Protein AF-X1B0C9-F1 (afdb_monomer_lite)

Foldseek 3Di:
DVVVVVVVVLVVVLCVVQVVVVVVVVQVVLQQAVLKWKKFWDFDDCDLVCNVGRTYMDIARPLQKFWQPQDQDQASLPTTQKMKGKDWDFLVVVCVVFVVDDSCVQPDDPDDDDDDDDDDPVCVRVVVRVCCNVPPPPPPPPPPPCPVPTDIFMKMKMKGKDKDWWKWKAFPPDPDRVVRTDTLVLLVQQDPVSVVSDPPPDDSVVVSVVSVVCCVVCVVGIHMDIDIAIFIKMWMDTDRDTRDTRPTNPDRGRSMHMDGPDRDSSDRDHNCVVCPVVVVVVVVVVVVVVVVVVVVVVVVPCPPPQDPDPVQVVVCVVPVDHDGDPDDDD

Structure (mmCIF, N/CA/C/O backbone):
data_AF-X1B0C9-F1
#
_entry.id   AF-X1B0C9-F1
#
loop_
_atom_site.group_PDB
_atom_site.id
_atom_site.type_symbol
_atom_site.label_atom_id
_atom_site.label_alt_id
_atom_site.label_comp_id
_atom_site.label_asym_id
_atom_site.label_entity_id
_atom_site.label_seq_id
_atom_site.pdbx_PDB_ins_code
_atom_site.Cartn_x
_atom_site.Cartn_y
_atom_site.Cartn_z
_atom_site.occupancy
_atom_site.B_iso_or_equiv
_atom_site.auth_seq_id
_atom_site.auth_comp_id
_atom_site.auth_asym_id
_atom_site.auth_atom_id
_atom_site.pdbx_PDB_model_num
ATOM 1 N N . GLN A 1 1 ? -17.537 21.594 7.123 1.00 64.75 1 GLN A N 1
ATOM 2 C CA . GLN A 1 1 ? -16.529 22.516 6.541 1.00 64.75 1 GLN A CA 1
ATOM 3 C C . GLN A 1 1 ? -15.218 22.448 7.322 1.00 64.75 1 GLN A C 1
ATOM 5 O O . GLN A 1 1 ? -14.203 22.164 6.703 1.00 64.75 1 GLN A O 1
ATOM 10 N N . LEU A 1 2 ? -15.251 22.590 8.654 1.00 66.69 2 LEU A N 1
ATOM 11 C CA . LEU A 1 2 ? -14.080 22.449 9.534 1.00 66.69 2 LEU A CA 1
ATOM 12 C C . LEU A 1 2 ? -13.337 21.109 9.356 1.00 66.69 2 LEU A C 1
ATOM 14 O O . LEU A 1 2 ? -12.125 21.107 9.188 1.00 66.69 2 LEU A O 1
ATOM 18 N N . GLU A 1 3 ? -14.055 19.982 9.291 1.00 68.06 3 GLU A N 1
ATOM 19 C CA . GLU A 1 3 ? -13.448 18.657 9.059 1.00 68.06 3 GLU A CA 1
ATOM 20 C C . GLU A 1 3 ? -12.642 18.605 7.751 1.00 68.06 3 GLU A C 1
ATOM 22 O O . GLU A 1 3 ? -11.488 18.189 7.737 1.00 68.06 3 GLU A O 1
ATOM 27 N N . SER A 1 4 ? -13.212 19.118 6.654 1.00 72.31 4 SER A N 1
ATOM 28 C CA . SER A 1 4 ? -12.523 19.195 5.361 1.00 72.31 4 SER A CA 1
ATOM 29 C C . SER A 1 4 ? -11.282 20.087 5.423 1.00 72.31 4 SER A C 1
ATOM 31 O O . SER A 1 4 ? -10.296 19.794 4.747 1.00 72.31 4 SER A O 1
ATOM 33 N N . GLU A 1 5 ? -11.316 21.173 6.196 1.00 77.94 5 GLU A N 1
ATOM 34 C CA . GLU A 1 5 ? -10.173 22.071 6.379 1.00 77.94 5 GLU A CA 1
ATOM 35 C C . GLU A 1 5 ? -9.063 21.389 7.185 1.00 77.94 5 GLU A C 1
ATOM 37 O O . GLU A 1 5 ? -7.907 21.426 6.763 1.00 77.94 5 GLU A O 1
ATOM 42 N N . VAL A 1 6 ? -9.406 20.691 8.273 1.00 77.44 6 VAL A N 1
ATOM 43 C CA . VAL A 1 6 ? -8.453 19.925 9.091 1.00 77.44 6 VAL A CA 1
ATOM 44 C C . VAL A 1 6 ? -7.826 18.791 8.284 1.00 77.44 6 VAL A C 1
ATOM 46 O O . VAL A 1 6 ? -6.601 18.703 8.227 1.00 77.44 6 VAL A O 1
ATOM 49 N N . SER A 1 7 ? -8.619 17.973 7.585 1.00 76.75 7 SER A N 1
ATOM 50 C CA . SER A 1 7 ? -8.088 16.904 6.728 1.00 76.75 7 SER A CA 1
ATOM 51 C C . SER A 1 7 ? -7.200 17.456 5.613 1.00 76.75 7 SER A C 1
ATOM 53 O O . SER A 1 7 ? -6.147 16.893 5.328 1.00 76.75 7 SER A O 1
ATOM 55 N N . THR A 1 8 ? -7.571 18.591 5.011 1.00 83.44 8 THR A N 1
ATOM 56 C CA . THR A 1 8 ? -6.741 19.250 3.991 1.00 83.44 8 THR A CA 1
ATOM 57 C C . THR A 1 8 ? -5.434 19.774 4.582 1.00 83.44 8 THR A C 1
ATOM 59 O O . THR A 1 8 ? -4.398 19.705 3.926 1.00 83.44 8 THR A O 1
ATOM 62 N N . LEU A 1 9 ? -5.457 20.313 5.803 1.00 84.44 9 LEU A N 1
ATOM 63 C CA . LEU A 1 9 ? -4.258 20.786 6.494 1.00 84.44 9 LEU A CA 1
ATOM 64 C C . LEU A 1 9 ? -3.325 19.630 6.861 1.00 84.44 9 LEU A C 1
ATOM 66 O O . LEU A 1 9 ? -2.127 19.744 6.613 1.00 84.44 9 LEU A O 1
ATOM 70 N N . LEU A 1 10 ? -3.862 18.522 7.378 1.00 80.12 10 LEU A N 1
ATOM 71 C CA . LEU A 1 10 ? -3.092 17.307 7.657 1.00 80.12 10 LEU A CA 1
ATOM 72 C C . LEU A 1 10 ? -2.493 16.732 6.374 1.00 80.12 10 LEU A C 1
ATOM 74 O O . LEU A 1 10 ? -1.296 16.466 6.323 1.00 80.12 10 LEU A O 1
ATOM 78 N N . LEU A 1 11 ? -3.281 16.642 5.300 1.00 82.44 11 LEU A N 1
ATOM 79 C CA . LEU A 1 11 ? -2.783 16.198 4.001 1.00 82.44 11 LEU A CA 1
ATOM 80 C C . LEU A 1 11 ? -1.669 17.117 3.487 1.00 82.44 11 LEU A C 1
ATOM 82 O O . LEU A 1 11 ? -0.618 16.639 3.089 1.00 82.44 11 LEU A O 1
ATOM 86 N N . LYS A 1 12 ? -1.842 18.443 3.546 1.00 84.56 12 LYS A N 1
ATOM 87 C CA . LYS A 1 12 ? -0.791 19.402 3.157 1.00 84.56 12 LYS A CA 1
ATOM 88 C C . LYS A 1 12 ? 0.467 19.270 4.014 1.00 84.56 12 LYS A C 1
ATOM 90 O O . LYS A 1 12 ? 1.567 19.451 3.495 1.00 84.56 12 LYS A O 1
ATOM 95 N N . TYR A 1 13 ? 0.309 18.994 5.307 1.00 84.19 13 TYR A N 1
ATOM 96 C CA . TYR A 1 13 ? 1.424 18.757 6.215 1.00 84.19 13 TYR A CA 1
ATOM 97 C C . TYR A 1 13 ? 2.210 17.509 5.799 1.00 84.19 13 TYR A C 1
ATOM 99 O O . TYR A 1 13 ? 3.418 17.613 5.594 1.00 84.19 13 TYR A O 1
ATOM 107 N N . HIS A 1 14 ? 1.526 16.385 5.569 1.00 80.38 14 HIS A N 1
ATOM 108 C CA . HIS A 1 14 ? 2.151 15.149 5.090 1.00 80.38 14 HIS A CA 1
ATOM 109 C C . HIS A 1 14 ? 2.786 15.324 3.708 1.00 80.38 14 HIS A C 1
ATOM 111 O O . HIS A 1 14 ? 3.954 14.996 3.530 1.00 80.38 14 HIS A O 1
ATOM 117 N N . ASN A 1 15 ? 2.088 15.966 2.764 1.00 81.56 15 ASN A N 1
ATOM 118 C CA . ASN A 1 15 ? 2.614 16.234 1.423 1.00 81.56 15 ASN A CA 1
ATOM 119 C C . ASN A 1 15 ? 3.939 17.003 1.456 1.00 81.56 15 ASN A C 1
ATOM 121 O O . ASN A 1 15 ? 4.802 16.778 0.612 1.00 81.56 15 ASN A O 1
ATOM 125 N N . LYS A 1 16 ? 4.088 17.921 2.418 1.00 84.12 16 LYS A N 1
ATOM 126 C CA . LYS A 1 16 ? 5.307 18.710 2.594 1.00 84.12 16 LYS A CA 1
ATOM 127 C C . LYS A 1 16 ? 6.441 17.914 3.244 1.00 84.12 16 LYS A C 1
ATOM 129 O O . LYS A 1 16 ? 7.595 18.244 3.010 1.00 84.12 16 LYS A O 1
ATOM 134 N N . GLN A 1 17 ? 6.136 16.936 4.093 1.00 78.19 17 GLN A N 1
ATOM 135 C CA . GLN A 1 17 ? 7.158 16.082 4.705 1.00 78.19 17 GLN A CA 1
ATOM 136 C C . GLN A 1 17 ? 7.680 15.025 3.734 1.00 78.19 17 GLN A C 1
ATOM 138 O O . GLN A 1 17 ? 8.874 14.743 3.742 1.00 78.19 17 GLN A O 1
ATOM 143 N N . ASP A 1 18 ? 6.792 14.490 2.900 1.00 77.50 18 ASP A N 1
ATOM 144 C CA . ASP A 1 18 ? 7.093 13.400 1.970 1.00 77.50 18 ASP A CA 1
ATOM 145 C C . ASP A 1 18 ? 7.585 13.878 0.602 1.00 77.50 18 ASP A C 1
ATOM 147 O O . ASP A 1 18 ? 7.833 13.054 -0.275 1.00 77.50 18 ASP A O 1
ATOM 151 N N . ASP A 1 19 ? 7.686 15.195 0.381 1.00 85.62 19 ASP A N 1
ATOM 152 C CA . ASP A 1 19 ? 7.996 15.760 -0.934 1.00 85.62 19 ASP A CA 1
ATOM 153 C C . ASP A 1 19 ? 7.070 15.175 -2.024 1.00 85.62 19 ASP A C 1
ATOM 155 O O . ASP A 1 19 ? 7.500 14.754 -3.102 1.00 85.62 19 ASP A O 1
ATOM 159 N N . LEU A 1 20 ? 5.760 15.127 -1.737 1.00 86.88 20 LEU A N 1
ATOM 160 C CA . LEU A 1 20 ? 4.794 14.352 -2.528 1.00 86.88 20 LEU A CA 1
ATOM 161 C C . LEU A 1 20 ? 4.737 14.772 -4.004 1.00 86.88 20 LEU A C 1
ATOM 163 O O . LEU A 1 20 ? 4.453 13.938 -4.858 1.00 86.88 20 LEU A O 1
ATOM 167 N N . ASP A 1 21 ? 5.054 16.023 -4.330 1.00 88.00 21 ASP A N 1
ATOM 168 C CA . ASP A 1 21 ? 5.133 16.493 -5.719 1.00 88.00 21 ASP A CA 1
ATOM 169 C C . ASP A 1 21 ? 6.241 15.768 -6.511 1.00 88.00 21 ASP A C 1
ATOM 171 O O . ASP A 1 21 ? 6.057 15.419 -7.684 1.00 88.00 21 ASP A O 1
ATOM 175 N N . PHE A 1 22 ? 7.379 15.482 -5.868 1.00 91.19 22 PHE A N 1
ATOM 176 C CA . PHE A 1 22 ? 8.448 14.672 -6.454 1.00 91.19 22 PHE A CA 1
ATOM 177 C C . PHE A 1 22 ? 8.018 13.212 -6.561 1.00 91.19 22 PHE A C 1
ATOM 179 O O . PHE A 1 22 ? 8.161 12.621 -7.630 1.00 91.19 22 PHE A O 1
ATOM 186 N N . LEU A 1 23 ? 7.392 12.661 -5.513 1.00 90.69 23 LEU A N 1
ATOM 187 C CA . LEU A 1 23 ? 6.852 11.297 -5.552 1.00 90.69 23 LEU A CA 1
ATOM 188 C C . LEU A 1 23 ? 5.829 11.124 -6.687 1.00 90.69 23 LEU A C 1
ATOM 190 O O . LEU A 1 23 ? 5.867 10.138 -7.416 1.00 90.69 23 LEU A O 1
ATOM 194 N N . GLN A 1 24 ? 4.930 12.088 -6.889 1.00 91.88 24 GLN A N 1
ATOM 195 C CA . GLN A 1 24 ? 3.956 12.064 -7.982 1.00 91.88 24 GLN A CA 1
ATOM 196 C C . GLN A 1 24 ? 4.631 12.146 -9.352 1.00 91.88 24 GLN A C 1
ATOM 198 O O . GLN A 1 24 ? 4.237 11.427 -10.273 1.00 91.88 24 GLN A O 1
ATOM 203 N N . SER A 1 25 ? 5.656 12.988 -9.486 1.00 94.38 25 SER A N 1
ATOM 204 C CA . SER A 1 25 ? 6.428 13.124 -10.725 1.00 94.38 25 SER A CA 1
ATOM 205 C C . SER A 1 25 ? 7.160 11.829 -11.077 1.00 94.38 25 SER A C 1
ATOM 207 O O . SER A 1 25 ? 7.092 11.365 -12.217 1.00 94.38 25 SER A O 1
ATOM 209 N N . ASP A 1 26 ? 7.789 11.194 -10.093 1.00 93.94 26 ASP A N 1
ATOM 210 C CA . ASP A 1 26 ? 8.476 9.921 -10.273 1.00 93.94 26 ASP A CA 1
ATOM 211 C C . ASP A 1 26 ? 7.481 8.782 -10.526 1.00 93.94 26 ASP A C 1
ATOM 213 O O . ASP A 1 26 ? 7.712 7.962 -11.414 1.00 93.94 26 ASP A O 1
ATOM 217 N N . MET A 1 27 ? 6.333 8.742 -9.837 1.00 94.56 27 MET A N 1
ATOM 218 C CA . MET A 1 27 ? 5.263 7.789 -10.151 1.00 94.56 27 MET A CA 1
ATOM 219 C C . MET A 1 27 ? 4.783 7.950 -11.593 1.00 94.56 27 MET A C 1
ATOM 221 O O . MET A 1 27 ? 4.640 6.960 -12.309 1.00 94.56 27 MET A O 1
ATOM 225 N N . PHE A 1 28 ? 4.574 9.186 -12.045 1.00 94.56 28 PHE A N 1
ATOM 226 C CA . PHE A 1 28 ? 4.202 9.466 -13.426 1.00 94.56 28 PHE A CA 1
ATOM 227 C C . PHE A 1 28 ? 5.278 8.972 -14.401 1.00 94.56 28 PHE A C 1
ATOM 229 O O . PHE A 1 28 ? 4.966 8.279 -15.373 1.00 94.56 28 PHE A O 1
ATOM 236 N N . PHE A 1 29 ? 6.551 9.270 -14.136 1.00 93.25 29 PHE A N 1
ATOM 237 C CA . PHE A 1 29 ? 7.669 8.834 -14.971 1.00 93.25 29 PHE A CA 1
ATOM 238 C C . PHE A 1 29 ? 7.792 7.304 -15.017 1.00 93.25 29 PHE A C 1
ATOM 240 O O . PHE A 1 29 ? 7.865 6.716 -16.099 1.00 93.25 29 PHE A O 1
ATOM 247 N N . HIS A 1 30 ? 7.753 6.639 -13.862 1.00 91.62 30 HIS A N 1
ATOM 248 C CA . HIS A 1 30 ? 7.791 5.184 -13.762 1.00 91.62 30 HIS A CA 1
ATOM 249 C C . HIS A 1 30 ? 6.594 4.538 -14.455 1.00 91.62 30 HIS A C 1
ATOM 251 O O . HIS A 1 30 ? 6.793 3.617 -15.239 1.00 91.62 30 HIS A O 1
ATOM 257 N N . GLY A 1 31 ? 5.378 5.056 -14.275 1.00 94.00 31 GLY A N 1
ATOM 258 C CA . GLY A 1 31 ? 4.194 4.505 -14.927 1.00 94.00 31 GLY A CA 1
ATOM 259 C C . GLY A 1 31 ? 4.268 4.618 -16.443 1.00 94.00 31 GLY A C 1
ATOM 260 O O . GLY A 1 31 ? 3.988 3.652 -17.147 1.00 94.00 31 GLY A O 1
ATOM 261 N N . ASN A 1 32 ? 4.730 5.754 -16.970 1.00 93.69 32 ASN A N 1
ATOM 262 C CA . ASN A 1 32 ? 4.896 5.920 -18.414 1.00 93.69 32 ASN A CA 1
ATOM 263 C C . ASN A 1 32 ? 5.979 5.000 -18.998 1.00 93.69 32 ASN A C 1
ATOM 265 O O . ASN A 1 32 ? 5.782 4.457 -20.087 1.00 93.69 32 ASN A O 1
ATOM 269 N N . ASN A 1 33 ? 7.084 4.771 -18.283 1.00 91.44 33 ASN A N 1
ATOM 270 C CA . ASN A 1 33 ? 8.224 3.977 -18.763 1.00 91.44 33 ASN A CA 1
ATOM 271 C C . ASN A 1 33 ? 8.109 2.467 -18.508 1.00 91.44 33 ASN A C 1
ATOM 273 O O . ASN A 1 33 ? 8.545 1.670 -19.330 1.00 91.44 33 ASN A O 1
ATOM 277 N N . ALA A 1 34 ? 7.540 2.062 -17.377 1.00 90.19 34 ALA A N 1
ATOM 278 C CA . ALA A 1 34 ? 7.424 0.662 -16.972 1.00 90.19 34 ALA A CA 1
ATOM 279 C C . ALA A 1 34 ? 6.000 0.109 -17.129 1.00 90.19 34 ALA A C 1
ATOM 281 O O . ALA A 1 34 ? 5.814 -1.099 -17.075 1.00 90.19 34 ALA A O 1
ATOM 282 N N . GLY A 1 35 ? 5.001 0.971 -17.355 1.00 93.50 35 GLY A N 1
ATOM 283 C CA . GLY A 1 35 ? 3.585 0.593 -17.464 1.00 93.50 35 GLY A CA 1
ATOM 284 C C . GLY A 1 35 ? 2.862 0.652 -16.126 1.00 93.50 35 GLY A C 1
ATOM 285 O O . GLY A 1 35 ? 1.637 0.696 -16.074 1.00 93.50 35 GLY A O 1
ATOM 286 N N . GLU A 1 36 ? 3.610 0.727 -15.035 1.00 94.44 36 GLU A N 1
ATOM 287 C CA . GLU A 1 36 ? 3.077 0.880 -13.696 1.00 94.44 36 GLU A CA 1
ATOM 288 C C . GLU A 1 36 ? 4.088 1.585 -12.791 1.00 94.44 36 GLU A C 1
ATOM 290 O O . GLU A 1 36 ? 5.300 1.549 -13.014 1.00 94.44 36 GLU A O 1
ATOM 295 N N . ALA A 1 37 ? 3.569 2.233 -11.763 1.00 95.44 37 ALA A N 1
ATOM 296 C CA . ALA A 1 37 ? 4.315 2.772 -10.649 1.00 95.44 37 ALA A CA 1
ATOM 297 C C . ALA A 1 37 ? 3.516 2.566 -9.375 1.00 95.44 37 ALA A C 1
ATOM 299 O O . ALA A 1 37 ? 2.283 2.538 -9.388 1.00 95.44 37 ALA A O 1
ATOM 300 N N . TRP A 1 38 ? 4.237 2.461 -8.271 1.00 95.94 38 TRP A N 1
ATOM 301 C CA . TRP A 1 38 ? 3.656 2.139 -6.986 1.00 95.94 38 TRP A CA 1
ATOM 302 C C . TRP A 1 38 ? 4.137 3.126 -5.938 1.00 95.94 38 TRP A C 1
ATOM 304 O O . TRP A 1 38 ? 5.307 3.504 -5.926 1.00 95.94 38 TRP A O 1
ATOM 314 N N . ALA A 1 39 ? 3.238 3.512 -5.046 1.00 95.12 39 ALA A N 1
ATOM 315 C CA . ALA A 1 39 ? 3.572 4.188 -3.805 1.00 95.12 39 ALA A CA 1
ATOM 316 C C . ALA A 1 39 ? 2.995 3.398 -2.638 1.00 95.12 39 ALA A C 1
ATOM 318 O O . ALA A 1 39 ? 1.923 2.813 -2.749 1.00 95.12 39 ALA A O 1
ATOM 319 N N . GLU A 1 40 ? 3.708 3.374 -1.526 1.00 93.62 40 GLU A N 1
ATOM 320 C CA . GLU A 1 40 ? 3.251 2.790 -0.273 1.00 93.62 40 GLU A CA 1
ATOM 321 C C . GLU A 1 40 ? 3.252 3.890 0.780 1.00 93.62 40 GLU A C 1
ATOM 323 O O . GLU A 1 40 ? 4.278 4.549 0.968 1.00 93.62 40 GLU A O 1
ATOM 328 N N . SER A 1 41 ? 2.124 4.065 1.462 1.00 90.88 41 SER A N 1
ATOM 329 C CA . SER A 1 41 ? 2.052 4.873 2.672 1.00 90.88 41 SER A CA 1
ATOM 330 C C . SER A 1 41 ? 2.222 3.978 3.894 1.00 90.88 41 SER A C 1
ATOM 332 O O . SER A 1 41 ? 1.773 2.838 3.927 1.00 90.88 41 SER A O 1
ATOM 334 N N . TYR A 1 42 ? 2.894 4.463 4.919 1.00 83.25 42 TYR A N 1
ATOM 335 C CA . TYR A 1 42 ? 3.070 3.743 6.171 1.00 83.25 42 TYR A CA 1
ATOM 336 C C . TYR A 1 42 ? 3.245 4.749 7.299 1.00 83.25 42 TYR A C 1
ATOM 338 O O . TYR A 1 42 ? 3.659 5.884 7.078 1.00 83.25 42 TYR A O 1
ATOM 346 N N . PHE A 1 43 ? 2.934 4.339 8.521 1.00 76.00 43 PHE A N 1
ATOM 347 C CA . PHE A 1 43 ? 3.282 5.134 9.688 1.00 76.00 43 PHE A CA 1
ATOM 348 C C . PHE A 1 43 ? 4.772 4.947 9.960 1.00 76.00 43 PHE A C 1
ATOM 350 O O . PHE A 1 43 ? 5.213 3.842 10.276 1.00 76.00 43 PHE A O 1
ATOM 357 N N . SER A 1 44 ? 5.552 6.006 9.775 1.00 65.31 44 SER A N 1
ATOM 358 C CA . SER A 1 44 ? 6.943 6.047 10.213 1.00 65.31 44 SER A CA 1
ATOM 359 C C . SER A 1 44 ? 6.992 6.533 11.647 1.00 65.31 44 SER A C 1
ATOM 361 O O . SER A 1 44 ? 6.318 7.519 11.953 1.00 65.31 44 SER A O 1
ATOM 363 N N . ASP A 1 45 ? 7.810 5.881 12.467 1.00 57.81 45 ASP A N 1
ATOM 364 C CA . ASP A 1 45 ? 8.221 6.316 13.800 1.00 57.81 45 ASP A CA 1
ATOM 365 C C . ASP A 1 45 ? 7.072 6.869 14.649 1.00 57.81 45 ASP A C 1
ATOM 367 O O . ASP A 1 45 ? 6.719 8.052 14.610 1.00 57.81 45 ASP A O 1
ATOM 371 N N . TRP A 1 46 ? 6.490 5.996 15.470 1.00 49.66 46 TRP A N 1
ATOM 372 C CA . TRP A 1 46 ? 5.597 6.452 16.523 1.00 49.66 46 TRP A CA 1
ATOM 373 C C . TRP A 1 46 ? 6.412 7.287 17.520 1.00 49.66 46 TRP A C 1
ATOM 375 O O . TRP A 1 46 ? 7.131 6.765 18.370 1.00 49.66 46 TRP A O 1
ATOM 385 N N . GLU A 1 47 ? 6.369 8.611 17.372 1.00 49.72 47 GLU A N 1
ATOM 386 C CA . GLU A 1 47 ? 6.960 9.534 18.331 1.00 49.72 47 GLU A CA 1
ATOM 387 C C . GLU A 1 47 ? 5.977 9.718 19.499 1.00 49.72 47 GLU A C 1
ATOM 389 O O . GLU A 1 47 ? 4.879 10.231 19.279 1.00 49.72 47 GLU A O 1
ATOM 394 N N . PRO A 1 48 ? 6.373 9.465 20.763 1.00 42.47 48 PRO A N 1
ATOM 395 C CA . PRO A 1 48 ? 5.502 9.670 21.929 1.00 42.47 48 PRO A CA 1
ATOM 396 C C . PRO A 1 48 ? 4.948 11.095 22.079 1.00 42.47 48 PRO A C 1
ATOM 398 O O . PRO A 1 48 ? 3.994 11.334 22.813 1.00 42.47 48 PRO A O 1
ATOM 401 N N . ARG A 1 49 ? 5.557 12.073 21.396 1.00 42.47 49 ARG A N 1
ATOM 402 C CA . ARG A 1 49 ? 5.130 13.481 21.385 1.00 42.47 49 ARG A CA 1
ATOM 403 C C . ARG A 1 49 ? 4.152 13.821 20.254 1.00 42.47 49 ARG A C 1
ATOM 405 O O . ARG A 1 49 ? 3.604 14.921 20.253 1.00 42.47 49 ARG A O 1
ATOM 412 N N . LYS A 1 50 ? 3.944 12.912 19.299 1.00 52.97 50 LYS A N 1
ATOM 413 C CA . LYS A 1 50 ? 3.006 13.036 18.179 1.00 52.97 50 LYS A CA 1
ATOM 414 C C . LYS A 1 50 ? 2.169 11.751 18.125 1.00 52.97 50 LYS A C 1
ATOM 416 O O . LYS A 1 50 ? 2.469 10.875 17.319 1.00 52.97 50 LYS A O 1
ATOM 421 N N . PRO A 1 51 ? 1.117 11.634 18.957 1.00 48.22 51 PRO A N 1
ATOM 422 C CA . PRO A 1 51 ? 0.327 10.401 19.083 1.00 48.22 51 PRO A CA 1
ATOM 423 C C . PRO A 1 51 ? -0.333 9.952 17.767 1.00 48.22 51 PRO A C 1
ATOM 425 O O . PRO A 1 51 ? -0.750 8.807 17.642 1.00 48.22 51 PRO A O 1
ATOM 428 N N . TRP A 1 52 ? -0.396 10.843 16.776 1.00 55.84 52 TRP A N 1
ATOM 429 C CA . TRP A 1 52 ? -0.910 10.601 15.427 1.00 55.84 52 TRP A CA 1
ATOM 430 C C . TRP A 1 52 ? 0.084 9.879 14.496 1.00 55.84 52 TRP A C 1
ATOM 432 O O . TRP A 1 52 ? -0.294 9.511 13.385 1.00 55.84 52 TRP A O 1
ATOM 442 N N . GLY A 1 53 ? 1.346 9.701 14.911 1.00 63.47 53 GLY A N 1
ATOM 443 C CA . GLY A 1 53 ? 2.428 9.258 14.031 1.00 63.47 53 GLY A CA 1
ATOM 444 C C . GLY A 1 53 ? 2.674 10.235 12.874 1.00 63.47 53 GLY A C 1
ATOM 445 O O . GLY A 1 53 ? 2.005 11.262 12.735 1.00 63.47 53 GLY A O 1
ATOM 446 N N . THR A 1 54 ? 3.661 9.937 12.033 1.00 72.00 54 THR A N 1
ATOM 447 C CA . THR A 1 54 ? 3.786 10.601 10.730 1.00 72.00 54 THR A CA 1
ATOM 448 C C . THR A 1 54 ? 3.472 9.577 9.655 1.00 72.00 54 THR A C 1
ATOM 450 O O . THR A 1 54 ? 4.112 8.529 9.595 1.00 72.00 54 THR A O 1
ATOM 453 N N . ILE A 1 55 ? 2.467 9.853 8.823 1.00 81.56 55 ILE A N 1
ATOM 454 C CA . ILE A 1 55 ? 2.276 9.090 7.592 1.00 81.56 55 ILE A CA 1
ATOM 455 C C . ILE A 1 55 ? 3.406 9.506 6.661 1.00 81.56 55 ILE A C 1
ATOM 457 O O . ILE A 1 55 ? 3.521 10.688 6.342 1.00 81.56 55 ILE A O 1
ATOM 461 N N . GLN A 1 56 ? 4.224 8.532 6.284 1.00 84.75 56 GLN A N 1
ATOM 462 C CA . GLN A 1 56 ? 5.223 8.652 5.239 1.00 84.75 56 GLN A CA 1
ATOM 463 C C . GLN A 1 56 ? 4.769 7.900 4.004 1.00 84.75 56 GLN A C 1
ATOM 465 O O . GLN A 1 56 ? 4.136 6.848 4.093 1.00 84.75 56 GLN A O 1
ATOM 470 N N . THR A 1 57 ? 5.150 8.412 2.846 1.00 90.19 57 THR A N 1
ATOM 471 C CA . THR A 1 57 ? 4.874 7.810 1.549 1.00 90.19 57 THR A CA 1
ATOM 472 C C . THR A 1 57 ? 6.179 7.614 0.804 1.00 90.19 57 THR A C 1
ATOM 474 O O . THR A 1 57 ? 7.019 8.506 0.744 1.00 90.19 57 THR A O 1
ATOM 477 N N . ARG A 1 58 ? 6.364 6.437 0.208 1.00 90.94 58 ARG A N 1
ATOM 478 C CA . ARG A 1 58 ? 7.543 6.142 -0.610 1.00 90.94 58 ARG A CA 1
ATOM 479 C C . ARG A 1 58 ? 7.167 5.458 -1.903 1.00 90.94 58 ARG A C 1
ATOM 481 O O . ARG A 1 58 ? 6.232 4.659 -1.945 1.00 90.94 58 ARG A O 1
ATOM 488 N N . ILE A 1 59 ? 7.955 5.701 -2.942 1.00 93.19 59 ILE A N 1
ATOM 489 C CA . ILE A 1 59 ? 7.836 4.955 -4.190 1.00 93.19 59 ILE A CA 1
ATOM 490 C C . ILE A 1 59 ? 8.332 3.532 -3.996 1.00 93.19 59 ILE A C 1
ATOM 492 O O . ILE A 1 59 ? 9.353 3.267 -3.357 1.00 93.19 59 ILE A O 1
ATOM 496 N N . ARG A 1 60 ? 7.602 2.606 -4.605 1.00 92.31 60 ARG A N 1
ATOM 497 C CA . ARG A 1 60 ? 8.005 1.221 -4.764 1.00 92.31 60 ARG A CA 1
ATOM 498 C C . ARG A 1 60 ? 8.315 0.959 -6.224 1.00 92.31 60 ARG A C 1
ATOM 500 O O . ARG A 1 60 ? 7.572 1.336 -7.129 1.00 92.31 60 ARG A O 1
ATOM 507 N N . HIS A 1 61 ? 9.436 0.283 -6.442 1.00 87.12 61 HIS A N 1
ATOM 508 C CA . HIS A 1 61 ? 9.763 -0.221 -7.761 1.00 87.12 61 HIS A CA 1
ATOM 509 C C . HIS A 1 61 ? 8.662 -1.206 -8.207 1.00 87.12 61 HIS A C 1
ATOM 511 O O . HIS A 1 61 ? 8.247 -2.024 -7.391 1.00 87.12 61 HIS A O 1
ATOM 517 N N . PRO A 1 62 ? 8.212 -1.199 -9.473 1.00 86.44 62 PRO A N 1
ATOM 518 C CA . PRO A 1 62 ? 7.187 -2.120 -9.980 1.00 86.44 62 PRO A CA 1
ATOM 519 C C . PRO A 1 62 ? 7.405 -3.590 -9.631 1.00 86.44 62 PRO A C 1
ATOM 521 O O . PRO A 1 62 ? 6.541 -4.246 -9.069 1.00 86.44 62 PRO A O 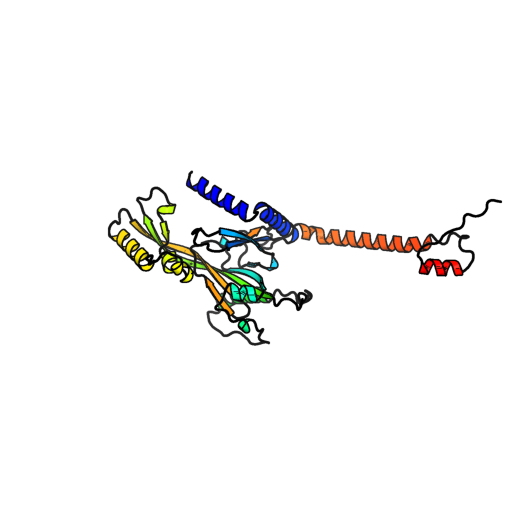1
ATOM 524 N N . ARG A 1 63 ? 8.634 -4.077 -9.829 1.00 85.06 63 ARG A N 1
ATOM 525 C CA . ARG A 1 63 ? 9.029 -5.457 -9.484 1.00 85.06 63 ARG A CA 1
ATOM 526 C C . ARG A 1 63 ? 8.928 -5.785 -7.990 1.00 85.06 63 ARG A C 1
ATOM 528 O O . ARG A 1 63 ? 9.003 -6.956 -7.621 1.00 85.06 63 ARG A O 1
ATOM 535 N N . ASN A 1 64 ? 8.810 -4.764 -7.144 1.00 90.25 64 ASN A N 1
ATOM 536 C CA . ASN A 1 64 ? 8.756 -4.892 -5.697 1.00 90.25 64 ASN A CA 1
ATOM 537 C C . ASN A 1 64 ? 7.336 -5.055 -5.160 1.00 90.25 64 ASN A C 1
ATOM 539 O O . ASN A 1 64 ? 7.185 -5.265 -3.959 1.00 90.25 64 ASN A O 1
ATOM 543 N N . VAL A 1 65 ? 6.320 -4.976 -6.019 1.00 92.69 65 VAL A N 1
ATOM 544 C CA . VAL A 1 65 ? 4.920 -5.146 -5.640 1.00 92.69 65 VAL A CA 1
ATOM 545 C C . VAL A 1 65 ? 4.339 -6.325 -6.412 1.00 92.69 65 VAL A C 1
ATOM 547 O O . VAL A 1 65 ? 4.456 -6.390 -7.630 1.00 92.69 65 VAL A O 1
ATOM 550 N N . TYR A 1 66 ? 3.715 -7.260 -5.702 1.00 92.06 66 TYR A N 1
ATOM 551 C CA . TYR A 1 66 ? 2.913 -8.321 -6.300 1.00 92.06 66 TYR A CA 1
ATOM 552 C C . TYR A 1 66 ? 1.481 -8.195 -5.821 1.00 92.06 66 TYR A C 1
ATOM 554 O O . TYR A 1 66 ? 1.217 -8.070 -4.624 1.00 92.06 66 TYR A O 1
ATOM 562 N N . LEU A 1 67 ? 0.565 -8.234 -6.775 1.00 91.69 67 LEU A N 1
ATOM 563 C CA . LEU A 1 67 ? -0.860 -8.227 -6.511 1.00 91.69 67 LEU A CA 1
ATOM 564 C C . LEU A 1 67 ? -1.404 -9.642 -6.452 1.00 91.69 67 LEU A C 1
ATOM 566 O O . LEU A 1 67 ? -0.792 -10.589 -6.946 1.00 91.69 67 LEU A O 1
ATOM 570 N N . ASP A 1 68 ? -2.602 -9.742 -5.896 1.00 90.38 68 ASP A N 1
ATOM 571 C CA . ASP A 1 68 ? -3.470 -10.882 -6.116 1.00 90.38 68 ASP A CA 1
ATOM 572 C C . ASP A 1 68 ? -3.587 -11.202 -7.616 1.00 90.38 68 ASP A C 1
ATOM 574 O O . ASP A 1 68 ? -4.018 -10.330 -8.374 1.00 90.38 68 ASP A O 1
ATOM 578 N N . PRO A 1 69 ? -3.234 -12.425 -8.066 1.00 87.94 69 PRO A N 1
ATOM 579 C CA . PRO A 1 69 ? -3.412 -12.854 -9.453 1.00 87.94 69 PRO A CA 1
ATOM 580 C C . PRO A 1 69 ? -4.851 -12.707 -9.961 1.00 87.94 69 PRO A C 1
ATOM 582 O O . PRO A 1 69 ? -5.082 -12.635 -11.169 1.00 87.94 69 PRO A O 1
ATOM 585 N N . ASN A 1 70 ? -5.825 -12.668 -9.049 1.00 88.19 70 ASN A N 1
ATOM 586 C CA . ASN A 1 70 ? -7.231 -12.468 -9.376 1.00 88.19 70 ASN A CA 1
ATOM 587 C C . ASN A 1 70 ? -7.627 -10.987 -9.471 1.00 88.19 70 ASN A C 1
ATOM 589 O O . ASN A 1 70 ? -8.715 -10.698 -9.970 1.00 88.19 70 ASN A O 1
ATOM 593 N N . SER A 1 71 ? -6.769 -10.056 -9.039 1.00 90.31 71 SER A N 1
ATOM 594 C CA . SER A 1 71 ? -7.022 -8.620 -9.157 1.00 90.31 71 SER A CA 1
ATOM 595 C C . SER A 1 71 ? -6.822 -8.157 -10.599 1.00 90.31 71 SER A C 1
ATOM 597 O O . SER A 1 71 ? -5.764 -8.331 -11.204 1.00 90.31 71 SER A O 1
ATOM 599 N N . ARG A 1 72 ? -7.871 -7.565 -11.168 1.00 88.06 72 ARG A N 1
ATOM 600 C CA . ARG A 1 72 ? -7.917 -7.038 -12.540 1.00 88.06 72 ARG A CA 1
ATOM 601 C C . ARG A 1 72 ? -8.337 -5.576 -12.588 1.00 88.06 72 ARG A C 1
ATOM 603 O O . ARG A 1 72 ? -8.157 -4.924 -13.616 1.00 88.06 72 ARG A O 1
ATOM 610 N N . GLU A 1 73 ? -8.919 -5.054 -11.514 1.00 91.75 73 GLU A N 1
ATOM 611 C CA . GLU A 1 73 ? -9.346 -3.665 -11.437 1.00 91.75 73 GLU A CA 1
ATOM 612 C C . GLU A 1 73 ? -8.175 -2.716 -11.216 1.00 91.75 73 GLU A C 1
ATOM 614 O O . GLU A 1 73 ? -7.204 -3.051 -10.545 1.00 91.75 73 GLU A O 1
ATOM 619 N N . TYR A 1 74 ? -8.300 -1.483 -11.726 1.00 91.88 74 TYR A N 1
ATOM 620 C CA . TYR A 1 74 ? -7.330 -0.418 -11.465 1.00 91.88 74 TYR A CA 1
ATOM 621 C C . TYR A 1 74 ? -7.185 -0.137 -9.958 1.00 91.88 74 TYR A C 1
ATOM 623 O O . TYR A 1 74 ? -6.072 0.012 -9.448 1.00 91.88 74 TYR A O 1
ATOM 631 N N . ASN A 1 75 ? -8.313 -0.091 -9.245 1.00 93.00 75 ASN A N 1
ATOM 632 C CA . ASN A 1 75 ? -8.337 0.093 -7.801 1.00 93.00 75 ASN A CA 1
ATOM 633 C C . ASN 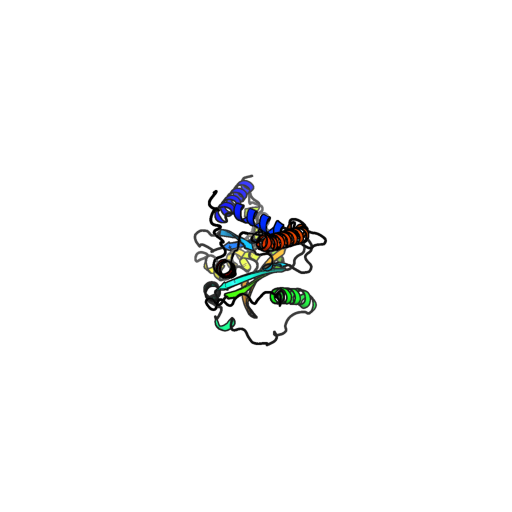A 1 75 ? -8.234 -1.263 -7.094 1.00 93.00 75 ASN A C 1
ATOM 635 O O . ASN A 1 75 ? -9.241 -1.954 -6.942 1.00 93.00 75 ASN A O 1
ATOM 639 N N . ILE A 1 76 ? -7.036 -1.579 -6.601 1.00 93.56 76 ILE A N 1
ATOM 640 C CA . ILE A 1 76 ? -6.728 -2.841 -5.913 1.00 93.56 76 ILE A CA 1
ATOM 641 C C . ILE A 1 76 ? -7.615 -3.094 -4.686 1.00 93.56 76 ILE A C 1
ATOM 643 O O . ILE A 1 76 ? -7.833 -4.234 -4.298 1.00 93.56 76 ILE A O 1
ATOM 647 N N . ASN A 1 77 ? -8.190 -2.047 -4.086 1.00 94.25 77 ASN A N 1
ATOM 648 C CA . ASN A 1 77 ? -9.058 -2.188 -2.917 1.00 94.25 77 ASN A CA 1
ATOM 649 C C . ASN A 1 77 ? -10.411 -2.835 -3.222 1.00 94.25 77 ASN A C 1
ATOM 651 O O . AS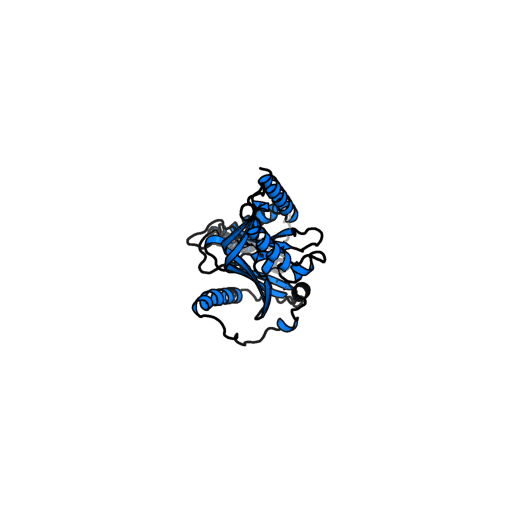N A 1 77 ? -11.143 -3.172 -2.287 1.00 94.25 77 ASN A O 1
ATOM 655 N N . LYS A 1 78 ? -10.778 -2.971 -4.499 1.00 93.31 78 LYS A N 1
ATOM 656 C CA . LYS A 1 78 ? -12.056 -3.560 -4.895 1.00 93.31 78 LYS A CA 1
ATOM 657 C C . LYS A 1 78 ? -12.017 -5.080 -4.970 1.00 93.31 78 LYS A C 1
ATOM 659 O O . LYS A 1 78 ? -13.002 -5.705 -4.591 1.00 93.31 78 LYS A O 1
ATOM 664 N N . ASP A 1 79 ? -10.920 -5.652 -5.456 1.00 93.38 79 ASP A N 1
ATOM 665 C CA . ASP A 1 79 ? -10.855 -7.068 -5.827 1.00 93.38 79 ASP A CA 1
ATOM 666 C C . ASP A 1 79 ? -9.621 -7.818 -5.307 1.00 93.38 79 ASP A C 1
ATOM 668 O O . ASP A 1 79 ? -9.684 -9.041 -5.207 1.00 93.38 79 ASP A O 1
ATOM 672 N N . ALA A 1 80 ? -8.534 -7.138 -4.925 1.00 94.12 80 ALA A N 1
ATOM 673 C CA . ALA A 1 80 ? -7.371 -7.823 -4.370 1.00 94.12 80 ALA A CA 1
ATOM 674 C C . ALA A 1 80 ? -7.656 -8.311 -2.942 1.00 94.12 80 ALA A C 1
ATOM 676 O O . ALA A 1 80 ? -8.120 -7.545 -2.089 1.00 94.12 80 ALA A O 1
ATOM 677 N N . ARG A 1 81 ? -7.332 -9.578 -2.658 1.00 94.56 81 ARG A N 1
ATOM 678 C CA . ARG A 1 81 ? -7.276 -10.100 -1.285 1.00 94.56 81 ARG A CA 1
ATOM 679 C C . ARG A 1 81 ? -5.919 -9.846 -0.647 1.00 94.56 81 ARG A C 1
ATOM 681 O O . ARG A 1 81 ? -5.847 -9.638 0.558 1.00 94.56 81 ARG A O 1
ATOM 688 N N . PHE A 1 82 ? -4.849 -9.839 -1.432 1.00 93.94 82 PHE A N 1
ATOM 689 C CA . PHE A 1 82 ? -3.497 -9.678 -0.916 1.00 93.94 82 PHE A CA 1
ATOM 690 C C . PHE A 1 82 ? -2.641 -8.766 -1.790 1.00 93.94 82 PHE A C 1
ATOM 692 O O . PHE A 1 82 ? -2.797 -8.700 -3.011 1.00 93.94 82 PHE A O 1
ATOM 699 N N . VAL A 1 83 ? -1.716 -8.067 -1.136 1.00 95.00 83 VAL A N 1
ATOM 700 C CA . VAL A 1 83 ? -0.685 -7.244 -1.772 1.00 95.00 83 VAL A CA 1
ATOM 701 C C . VAL A 1 83 ? 0.637 -7.536 -1.083 1.00 95.00 83 VAL A C 1
ATOM 703 O O . VAL A 1 83 ? 0.776 -7.331 0.120 1.00 95.00 83 VAL A O 1
ATOM 706 N N . PHE A 1 84 ? 1.627 -7.992 -1.837 1.00 94.06 84 PHE A N 1
ATOM 707 C CA . PHE A 1 84 ? 2.979 -8.197 -1.336 1.00 94.06 84 PHE A CA 1
ATOM 708 C C . PHE A 1 84 ? 3.853 -7.037 -1.772 1.00 94.06 84 PHE A C 1
ATOM 710 O O . PHE A 1 84 ? 3.930 -6.723 -2.955 1.00 94.06 84 PHE A O 1
ATOM 717 N N . VAL A 1 85 ? 4.565 -6.442 -0.831 1.00 93.00 85 VAL A N 1
ATOM 718 C CA . VAL A 1 85 ? 5.588 -5.434 -1.084 1.00 93.00 85 VAL A CA 1
ATOM 719 C C . VAL A 1 85 ? 6.903 -5.970 -0.550 1.00 93.00 85 VAL A C 1
ATOM 721 O O . VAL A 1 85 ? 6.938 -6.524 0.541 1.00 93.00 85 VAL A O 1
ATOM 724 N N . TRP A 1 86 ? 8.000 -5.837 -1.285 1.00 90.31 86 TRP A N 1
ATOM 725 C CA . TRP A 1 86 ? 9.289 -6.327 -0.808 1.00 90.31 86 TRP A CA 1
ATOM 726 C C . TRP A 1 86 ? 10.432 -5.337 -1.007 1.00 90.31 86 TRP A C 1
ATOM 728 O O . TRP A 1 86 ? 10.433 -4.497 -1.908 1.00 90.31 86 TRP A O 1
ATOM 738 N N . ASP A 1 87 ? 11.424 -5.429 -0.133 1.00 86.25 87 ASP A N 1
ATOM 739 C CA . ASP A 1 87 ? 12.638 -4.629 -0.148 1.00 86.25 87 ASP A CA 1
ATOM 740 C C . ASP A 1 87 ? 13.877 -5.480 0.148 1.00 86.25 87 ASP A C 1
ATOM 742 O O . ASP A 1 87 ? 13.809 -6.549 0.751 1.00 86.25 87 ASP A O 1
ATOM 746 N N . TYR A 1 88 ? 15.028 -5.011 -0.336 1.00 83.50 88 TYR A N 1
ATOM 747 C CA . TYR A 1 88 ? 16.323 -5.504 0.117 1.00 83.50 88 TYR A CA 1
ATOM 748 C C . TYR A 1 88 ? 16.803 -4.598 1.239 1.00 83.50 88 TYR A C 1
ATOM 750 O O . TYR A 1 88 ? 16.994 -3.401 1.023 1.00 83.50 88 TYR A O 1
ATOM 758 N N . MET A 1 89 ? 17.028 -5.173 2.412 1.00 80.12 89 MET A N 1
ATOM 759 C CA . MET A 1 89 ? 17.504 -4.449 3.583 1.00 80.12 89 MET A CA 1
ATOM 760 C C . MET A 1 89 ? 18.784 -5.057 4.116 1.00 80.12 89 MET A C 1
ATOM 762 O O . MET A 1 89 ? 19.036 -6.248 3.947 1.00 80.12 89 MET A O 1
ATOM 766 N N . ASP A 1 90 ? 19.588 -4.230 4.772 1.00 81.38 90 ASP A N 1
ATOM 767 C CA . ASP A 1 90 ? 20.711 -4.722 5.557 1.00 81.38 90 ASP A CA 1
ATOM 768 C C . ASP A 1 90 ? 20.178 -5.573 6.719 1.00 81.38 90 ASP A C 1
ATOM 770 O O . ASP A 1 90 ? 19.227 -5.180 7.402 1.00 81.38 90 ASP A O 1
ATOM 774 N N . ILE A 1 91 ? 20.789 -6.738 6.936 1.00 78.56 91 ILE A N 1
ATOM 775 C CA . ILE A 1 91 ? 20.439 -7.640 8.038 1.00 78.56 91 ILE A CA 1
ATOM 776 C C . ILE A 1 91 ? 20.440 -6.922 9.394 1.00 78.56 91 ILE A C 1
ATOM 778 O O . ILE A 1 91 ? 19.561 -7.167 10.216 1.00 78.56 91 ILE A O 1
ATOM 782 N N . ASN A 1 92 ? 21.365 -5.982 9.608 1.00 80.62 92 ASN A N 1
ATOM 783 C CA . ASN A 1 92 ? 21.464 -5.231 10.854 1.00 80.62 92 ASN A CA 1
ATOM 784 C C . ASN A 1 92 ? 20.272 -4.293 11.050 1.00 80.62 92 ASN A C 1
ATOM 786 O O . ASN A 1 92 ? 19.852 -4.083 12.182 1.00 80.62 92 ASN A O 1
ATOM 790 N N . VAL A 1 93 ? 19.705 -3.756 9.965 1.00 80.88 93 VAL A N 1
ATOM 791 C CA . VAL A 1 93 ? 18.499 -2.921 10.042 1.00 80.88 93 VAL A CA 1
ATOM 792 C C . VAL A 1 93 ? 17.290 -3.781 10.392 1.00 80.88 93 VAL A C 1
ATOM 794 O O . VAL A 1 93 ? 16.523 -3.400 11.266 1.00 80.88 93 VAL A O 1
ATOM 797 N N . ILE A 1 94 ? 17.156 -4.973 9.795 1.00 75.06 94 ILE A N 1
ATOM 798 C CA . ILE A 1 94 ? 16.061 -5.894 10.142 1.00 75.06 94 ILE A CA 1
ATOM 799 C C . ILE A 1 94 ? 16.131 -6.280 11.623 1.00 75.06 94 ILE A C 1
ATOM 801 O O . ILE A 1 94 ? 15.117 -6.237 12.310 1.00 75.06 94 ILE A O 1
ATOM 805 N N . VAL A 1 95 ? 17.323 -6.616 12.122 1.00 77.62 95 VAL A N 1
ATOM 806 C CA . VAL A 1 95 ? 17.541 -6.979 13.533 1.00 77.62 95 VAL A CA 1
ATOM 807 C C . VAL A 1 95 ? 17.311 -5.783 14.465 1.00 77.62 95 VAL A C 1
ATOM 809 O O . VAL A 1 95 ? 16.786 -5.960 15.559 1.00 77.62 95 VAL A O 1
ATOM 812 N N . ALA A 1 96 ? 17.669 -4.564 14.049 1.00 78.56 96 ALA A N 1
ATOM 813 C CA . ALA A 1 96 ? 17.414 -3.354 14.831 1.00 78.56 96 ALA A CA 1
ATOM 814 C C . ALA A 1 96 ? 15.918 -3.005 14.904 1.00 78.56 96 ALA A C 1
ATOM 816 O O . ALA A 1 96 ? 15.439 -2.626 15.969 1.00 78.56 96 ALA A O 1
ATOM 817 N N . GLU A 1 97 ? 15.185 -3.155 13.797 1.00 72.31 97 GLU A N 1
ATOM 818 C CA . GLU A 1 97 ? 13.730 -2.956 13.745 1.00 72.31 97 GLU A CA 1
ATOM 819 C C . GLU A 1 97 ? 12.976 -4.079 14.474 1.00 72.31 97 GLU A C 1
ATOM 821 O O . GLU A 1 97 ? 11.903 -3.843 15.019 1.00 72.31 97 GLU A O 1
ATOM 826 N N . ASN A 1 98 ? 13.542 -5.290 14.513 1.00 68.50 98 ASN A N 1
ATOM 827 C CA . ASN A 1 98 ? 12.929 -6.474 15.109 1.00 68.50 98 ASN A CA 1
ATOM 828 C C . ASN A 1 98 ? 13.920 -7.222 16.021 1.00 68.50 98 ASN A C 1
ATOM 830 O O . ASN A 1 98 ? 14.452 -8.266 15.631 1.00 68.50 98 ASN A O 1
ATOM 834 N N . PRO A 1 99 ? 14.150 -6.744 17.260 1.00 65.69 99 PRO A N 1
ATOM 835 C CA . PRO A 1 99 ? 15.164 -7.305 18.163 1.00 65.69 99 PRO A CA 1
ATOM 836 C C . PRO A 1 99 ? 14.926 -8.773 18.547 1.00 65.69 99 PRO A C 1
ATOM 838 O O . PRO A 1 99 ? 15.832 -9.453 19.025 1.00 65.69 99 PRO A O 1
ATOM 841 N N . THR A 1 100 ? 13.701 -9.267 18.361 1.00 64.12 100 THR A N 1
ATOM 842 C CA . THR A 1 100 ? 13.306 -10.663 18.595 1.00 64.12 100 THR A CA 1
ATOM 843 C C . THR A 1 100 ? 13.788 -11.614 17.497 1.00 64.12 100 THR A C 1
ATOM 845 O O . THR A 1 100 ? 13.786 -12.830 17.697 1.00 64.12 100 THR A O 1
ATOM 848 N N . VAL A 1 101 ? 14.225 -11.092 16.347 1.00 60.97 101 VAL A N 1
ATOM 849 C CA . VAL A 1 101 ? 14.674 -11.887 15.202 1.00 60.97 101 VAL A CA 1
ATOM 850 C C . VAL A 1 101 ? 16.154 -12.205 15.335 1.00 60.97 101 VAL A C 1
ATOM 852 O O . VAL A 1 101 ? 17.015 -11.330 15.268 1.00 60.97 101 VAL A O 1
ATOM 855 N N . SER A 1 102 ? 16.467 -13.491 15.502 1.00 61.34 102 SER A N 1
ATOM 856 C CA . SER A 1 102 ? 17.857 -13.939 15.530 1.00 61.34 102 SER A CA 1
ATOM 857 C C . SER A 1 102 ? 18.507 -13.776 14.146 1.00 61.34 102 SER A C 1
ATOM 859 O O . SER A 1 102 ? 17.941 -14.259 13.163 1.00 61.34 102 SER A O 1
ATOM 861 N N . PRO A 1 103 ? 19.710 -13.178 14.041 1.00 63.66 103 PRO A N 1
ATOM 862 C CA . PRO A 1 103 ? 20.424 -13.043 12.769 1.00 63.66 103 PRO A CA 1
ATOM 863 C C . PRO A 1 103 ? 20.677 -14.381 12.052 1.00 63.66 103 PRO A C 1
ATOM 865 O O . PRO A 1 103 ? 20.774 -14.418 10.830 1.00 63.66 103 PRO A O 1
ATOM 868 N N . THR A 1 104 ? 20.745 -15.491 12.795 1.00 63.34 104 THR A N 1
ATOM 869 C CA . THR A 1 104 ? 20.961 -16.843 12.248 1.00 63.34 104 THR A CA 1
ATOM 870 C C . THR A 1 104 ? 19.740 -17.402 11.509 1.00 63.34 104 THR A C 1
ATOM 872 O O . THR A 1 104 ? 19.857 -18.382 10.783 1.00 63.34 104 THR A O 1
ATOM 875 N N . LEU A 1 105 ? 18.563 -16.771 11.627 1.00 57.12 105 LEU A N 1
ATOM 876 C CA . LEU A 1 105 ? 17.362 -17.144 10.860 1.00 57.12 105 LEU A CA 1
ATOM 877 C C . LEU A 1 105 ? 17.466 -16.780 9.371 1.00 57.12 105 LEU A C 1
ATOM 879 O O . LEU A 1 105 ? 16.643 -17.224 8.568 1.00 57.12 105 LEU A O 1
ATOM 883 N N . PHE A 1 106 ? 18.465 -15.975 8.999 1.00 59.44 106 PHE A N 1
ATOM 884 C CA . PHE A 1 106 ? 18.738 -15.584 7.617 1.00 59.44 106 PHE A CA 1
ATOM 885 C C . PHE A 1 106 ? 19.817 -16.443 6.948 1.00 59.44 106 PHE A C 1
ATOM 887 O O . PHE A 1 106 ? 20.140 -16.205 5.781 1.00 59.44 106 PHE A O 1
ATOM 894 N N . ASP A 1 107 ? 20.343 -17.455 7.647 1.00 53.88 107 ASP A N 1
ATOM 895 C CA . ASP A 1 107 ? 21.192 -18.469 7.034 1.00 53.88 107 ASP A CA 1
ATOM 896 C C . ASP A 1 107 ? 20.351 -19.241 6.011 1.00 53.88 107 ASP A C 1
ATOM 898 O O . ASP A 1 107 ? 19.423 -19.973 6.358 1.00 53.88 107 ASP A O 1
ATOM 902 N N . TYR A 1 108 ? 20.638 -19.029 4.722 1.00 46.97 108 TYR A N 1
ATOM 903 C CA . TYR A 1 108 ? 19.956 -19.715 3.627 1.00 46.97 108 TYR A CA 1
ATOM 904 C C . TYR A 1 108 ? 20.065 -21.232 3.833 1.00 46.97 108 TYR A C 1
ATOM 906 O O . TYR A 1 108 ? 21.168 -21.778 3.733 1.00 46.97 108 TYR A O 1
ATOM 914 N N . PRO A 1 109 ? 18.949 -21.953 4.047 1.00 40.47 109 PRO A N 1
ATOM 915 C CA . PRO A 1 109 ? 18.982 -23.397 3.984 1.00 40.47 109 PRO A CA 1
ATOM 916 C C . PRO A 1 109 ? 19.150 -23.763 2.514 1.00 40.47 109 PRO A C 1
ATOM 918 O O . PRO A 1 109 ? 18.312 -23.404 1.679 1.00 40.47 109 PRO A O 1
ATOM 921 N N . SER A 1 110 ? 20.211 -24.500 2.206 1.00 41.72 110 SER A N 1
ATOM 922 C CA . SER A 1 110 ? 20.243 -25.308 0.995 1.00 41.72 110 SER A CA 1
ATOM 923 C C . SER A 1 110 ? 19.043 -26.273 1.043 1.00 41.72 110 SER A C 1
ATOM 925 O O . SER A 1 110 ? 18.924 -27.127 1.911 1.00 41.72 110 SER A O 1
ATOM 927 N N . ASP A 1 111 ? 18.086 -26.065 0.142 1.00 39.72 111 ASP A N 1
ATOM 928 C CA . ASP A 1 111 ? 17.192 -27.091 -0.414 1.00 39.72 111 ASP A CA 1
ATOM 929 C C . ASP A 1 111 ? 16.055 -27.764 0.391 1.00 39.72 111 ASP A C 1
ATOM 931 O O . ASP A 1 111 ? 15.362 -28.601 -0.187 1.00 39.72 111 ASP A O 1
ATOM 935 N N . GLU A 1 112 ? 15.716 -27.413 1.638 1.00 37.78 112 GLU A N 1
ATOM 936 C CA . GLU A 1 112 ? 14.611 -28.156 2.313 1.00 37.78 112 GLU A CA 1
ATOM 937 C C . GLU A 1 112 ? 13.174 -27.601 2.109 1.00 37.78 112 GLU A C 1
ATOM 939 O O . GLU A 1 112 ? 12.946 -26.409 1.967 1.00 37.78 112 GLU A O 1
ATOM 944 N N . ARG A 1 113 ? 12.149 -28.459 2.052 1.00 39.91 113 ARG A N 1
ATOM 945 C CA . ARG A 1 113 ? 10.743 -28.075 1.770 1.00 39.91 113 ARG A CA 1
ATOM 946 C C . ARG A 1 113 ? 9.994 -27.612 3.034 1.00 39.91 113 ARG A C 1
ATOM 948 O O . ARG A 1 113 ? 10.294 -28.065 4.130 1.00 39.91 113 ARG A O 1
ATOM 955 N N . MET A 1 114 ? 8.994 -26.736 2.869 1.00 35.00 114 MET A N 1
ATOM 956 C CA . MET A 1 114 ? 8.164 -26.191 3.962 1.00 35.00 114 MET A CA 1
ATOM 957 C C . MET A 1 114 ? 7.261 -27.233 4.668 1.00 35.00 114 MET A C 1
ATOM 959 O O . MET A 1 114 ? 6.814 -28.185 4.018 1.00 35.00 114 MET A O 1
ATOM 963 N N . PRO A 1 115 ? 6.921 -27.022 5.961 1.00 36.00 115 PRO A N 1
ATOM 964 C CA . PRO A 1 115 ? 5.921 -27.806 6.687 1.00 36.00 115 PRO A CA 1
ATOM 965 C C . PRO A 1 115 ? 4.483 -27.466 6.251 1.00 36.00 115 PRO A C 1
ATOM 967 O O . PRO A 1 115 ? 4.180 -26.355 5.825 1.00 36.00 115 PRO A O 1
ATOM 970 N N . LYS A 1 116 ? 3.595 -28.464 6.333 1.00 35.56 116 LYS A N 1
ATOM 971 C CA . LYS A 1 116 ? 2.208 -28.426 5.843 1.00 35.56 116 LYS A CA 1
ATOM 972 C C . LYS A 1 116 ? 1.234 -27.987 6.944 1.00 35.56 116 LYS A C 1
ATOM 974 O O . LYS A 1 116 ? 1.044 -28.747 7.890 1.00 35.56 116 LYS A O 1
ATOM 979 N N . SER A 1 117 ? 0.525 -26.871 6.769 1.00 40.41 117 SER A N 1
ATOM 980 C CA . SER A 1 117 ? -0.770 -26.645 7.436 1.00 40.41 117 SER A CA 1
ATOM 981 C C . SER A 1 117 ? -1.624 -25.577 6.737 1.00 40.41 117 SER A C 1
ATOM 983 O O . SER A 1 117 ? -1.100 -24.527 6.389 1.00 40.41 117 SER A O 1
ATOM 985 N N . GLN A 1 118 ? -2.934 -25.860 6.651 1.00 39.72 118 GLN A N 1
ATOM 986 C CA . GLN A 1 118 ? -4.078 -25.068 6.141 1.00 39.72 118 GLN A CA 1
ATOM 987 C C . GLN A 1 118 ? -4.462 -25.211 4.648 1.00 39.72 118 GLN A C 1
ATOM 989 O O . GLN A 1 118 ? -3.660 -25.608 3.807 1.00 39.72 118 GLN A O 1
ATOM 994 N N . SER A 1 119 ? -5.773 -25.041 4.403 1.00 47.09 119 SER A N 1
ATOM 995 C CA . SER A 1 119 ? -6.628 -25.674 3.377 1.00 47.09 119 SER A CA 1
ATOM 996 C C . SER A 1 119 ? -6.278 -25.398 1.911 1.00 47.09 119 SER A C 1
ATOM 998 O O . SER A 1 119 ? -5.911 -24.285 1.550 1.00 47.09 119 SER A O 1
ATOM 1000 N N . ASP A 1 120 ? -6.499 -26.405 1.059 1.00 46.25 120 ASP A N 1
ATOM 1001 C CA . ASP A 1 120 ? -5.919 -26.516 -0.287 1.00 46.25 120 ASP A CA 1
ATOM 1002 C C . ASP A 1 120 ? -6.352 -25.447 -1.315 1.00 46.25 120 ASP A C 1
ATOM 1004 O O . ASP A 1 120 ? -5.558 -25.139 -2.193 1.00 46.25 120 ASP A O 1
ATOM 1008 N N . SER A 1 121 ? -7.530 -24.817 -1.216 1.00 46.12 121 SER A N 1
ATOM 1009 C CA . SER A 1 121 ? -7.975 -23.832 -2.229 1.00 46.12 121 SER A CA 1
ATOM 1010 C C . SER A 1 121 ? -7.382 -22.429 -2.057 1.00 46.12 121 SER A C 1
ATOM 1012 O O . SER A 1 121 ? -7.095 -21.757 -3.042 1.00 46.12 121 SER A O 1
ATOM 1014 N N . ASP A 1 122 ? -7.165 -21.992 -0.815 1.00 44.41 122 ASP A N 1
ATOM 1015 C CA . ASP A 1 122 ? -6.478 -20.724 -0.520 1.00 44.41 122 ASP A CA 1
ATOM 1016 C C . ASP A 1 122 ? -4.954 -20.878 -0.679 1.00 44.41 122 ASP A C 1
ATOM 1018 O O . ASP A 1 122 ? -4.242 -19.906 -0.934 1.00 44.41 122 ASP A O 1
ATOM 1022 N N . ARG A 1 123 ? -4.458 -22.123 -0.600 1.00 47.81 123 ARG A N 1
ATOM 1023 C CA . ARG A 1 123 ? -3.047 -22.490 -0.749 1.00 47.81 123 ARG A CA 1
ATOM 1024 C C . ARG A 1 123 ? -2.525 -22.306 -2.168 1.00 47.81 123 ARG A C 1
ATOM 1026 O O . ARG A 1 123 ? -1.343 -22.009 -2.313 1.00 47.81 123 ARG A O 1
ATOM 1033 N N . ASP A 1 124 ? -3.371 -22.461 -3.180 1.00 55.22 124 ASP A N 1
ATOM 1034 C CA . ASP A 1 124 ? -2.936 -22.324 -4.569 1.00 55.22 124 ASP A CA 1
ATOM 1035 C C . ASP A 1 124 ? -2.707 -20.851 -4.912 1.00 55.22 124 ASP A C 1
ATOM 1037 O O . ASP A 1 124 ? -1.612 -20.505 -5.328 1.00 55.22 124 ASP A O 1
ATOM 1041 N N . ALA A 1 125 ? -3.640 -19.945 -4.602 1.00 51.50 125 ALA A N 1
ATOM 1042 C CA . ALA A 1 125 ? -3.451 -18.516 -4.880 1.00 51.50 125 ALA A CA 1
ATOM 1043 C C . ALA A 1 125 ? -2.375 -17.870 -3.984 1.00 51.50 125 ALA A C 1
ATOM 1045 O O . ALA A 1 125 ? -1.517 -17.138 -4.474 1.00 51.50 125 ALA A O 1
ATOM 1046 N N . TYR A 1 126 ? -2.375 -18.171 -2.680 1.00 49.22 126 TYR A N 1
ATOM 1047 C CA . TYR A 1 126 ? -1.366 -17.672 -1.738 1.00 49.22 126 TYR A CA 1
ATOM 1048 C C . TYR A 1 126 ? 0.016 -18.278 -2.006 1.00 49.22 126 TYR A C 1
ATOM 1050 O O . TYR A 1 126 ? 1.029 -17.580 -2.037 1.00 49.22 126 TYR A O 1
ATOM 1058 N N . GLY A 1 127 ? 0.061 -19.594 -2.223 1.00 57.84 127 GLY A N 1
ATOM 1059 C CA . GLY A 1 127 ? 1.279 -20.332 -2.523 1.00 57.84 127 GLY A CA 1
ATOM 1060 C C . GLY A 1 127 ? 1.862 -19.950 -3.876 1.00 57.84 127 GLY A C 1
ATOM 1061 O O . GLY A 1 127 ? 3.074 -19.785 -3.953 1.00 57.84 127 GLY A O 1
ATOM 1062 N N . GLU A 1 128 ? 1.038 -19.738 -4.907 1.00 57.97 128 GLU A N 1
ATOM 1063 C CA . GLU A 1 128 ? 1.471 -19.195 -6.197 1.00 57.97 128 GLU A CA 1
ATOM 1064 C C . GLU A 1 128 ? 1.927 -17.748 -6.075 1.00 57.97 128 GLU A C 1
ATOM 1066 O O . GLU A 1 128 ? 2.952 -17.418 -6.652 1.00 57.97 128 GLU A O 1
ATOM 1071 N N . ALA A 1 129 ? 1.255 -16.894 -5.301 1.00 57.25 129 ALA A N 1
ATOM 1072 C CA . ALA A 1 129 ? 1.685 -15.509 -5.128 1.00 57.25 129 ALA A CA 1
ATOM 1073 C C . ALA A 1 129 ? 3.007 -15.408 -4.355 1.00 57.25 129 ALA A C 1
ATOM 1075 O O . ALA A 1 129 ? 3.897 -14.660 -4.755 1.00 57.25 129 ALA A O 1
ATOM 1076 N N . ILE A 1 130 ? 3.205 -16.220 -3.310 1.00 57.94 130 ILE A N 1
ATOM 1077 C CA . ILE A 1 130 ? 4.504 -16.345 -2.637 1.00 57.94 130 ILE A CA 1
ATOM 1078 C C . ILE A 1 130 ? 5.535 -16.980 -3.566 1.00 57.94 130 ILE A C 1
ATOM 1080 O O . ILE A 1 130 ? 6.676 -16.526 -3.602 1.00 57.94 130 ILE A O 1
ATOM 1084 N N . ALA A 1 131 ? 5.173 -18.020 -4.317 1.00 60.31 131 ALA A N 1
ATOM 1085 C CA . ALA A 1 131 ? 6.077 -18.674 -5.253 1.00 60.31 131 ALA A CA 1
ATOM 1086 C C . ALA A 1 131 ? 6.452 -17.758 -6.418 1.00 60.31 131 ALA A C 1
ATOM 1088 O O . ALA A 1 131 ? 7.593 -17.817 -6.837 1.00 60.31 131 ALA A O 1
ATOM 1089 N N . GLN A 1 132 ? 5.567 -16.881 -6.893 1.00 60.53 132 GLN A N 1
ATOM 1090 C CA . GLN A 1 132 ? 5.854 -15.825 -7.862 1.00 60.53 132 GLN A CA 1
ATOM 1091 C C . GLN A 1 132 ? 6.700 -14.740 -7.203 1.00 60.53 132 GLN A C 1
ATOM 1093 O O . GLN A 1 132 ? 7.788 -14.449 -7.681 1.00 60.53 132 GLN A O 1
ATOM 1098 N N . ALA A 1 133 ? 6.336 -14.238 -6.023 1.00 57.00 133 ALA A N 1
ATOM 1099 C CA . ALA A 1 133 ? 7.168 -13.284 -5.290 1.00 57.00 133 ALA A CA 1
ATOM 1100 C C . ALA A 1 133 ? 8.587 -13.817 -5.005 1.00 57.00 133 ALA A C 1
ATOM 1102 O O . ALA A 1 133 ? 9.549 -13.042 -4.918 1.00 57.00 133 ALA A O 1
ATOM 1103 N N . ARG A 1 134 ? 8.734 -15.142 -4.898 1.00 54.16 134 ARG A N 1
ATOM 1104 C CA . ARG A 1 134 ? 10.004 -15.872 -4.790 1.00 54.16 134 ARG A CA 1
ATOM 1105 C C . ARG A 1 134 ? 10.563 -16.384 -6.119 1.00 54.16 134 ARG A C 1
ATOM 1107 O O . ARG A 1 134 ? 11.692 -16.838 -6.111 1.00 54.16 134 ARG A O 1
ATOM 1114 N N . GLY A 1 135 ? 9.809 -16.380 -7.210 1.00 44.72 135 GLY A N 1
ATOM 1115 C CA . GLY A 1 135 ? 10.076 -17.129 -8.444 1.00 44.72 135 GLY A CA 1
ATOM 1116 C C . GLY A 1 135 ? 10.182 -16.250 -9.684 1.00 44.72 135 GLY A C 1
ATOM 1117 O O . GLY A 1 135 ? 10.785 -16.681 -10.661 1.00 44.72 135 GLY A O 1
ATOM 1118 N N . SER A 1 136 ? 9.747 -14.986 -9.629 1.00 43.53 136 SER A N 1
ATOM 1119 C CA . SER A 1 136 ? 10.120 -13.933 -10.588 1.00 43.53 136 SER A CA 1
ATOM 1120 C C . SER A 1 136 ? 11.589 -13.509 -10.427 1.00 43.53 136 SER A C 1
ATOM 1122 O O . SER A 1 136 ? 11.931 -12.331 -10.501 1.00 43.53 136 SER A O 1
ATOM 1124 N N . PHE A 1 137 ? 12.477 -14.474 -10.191 1.00 42.09 137 PHE A N 1
ATOM 1125 C CA . PHE A 1 137 ? 13.872 -14.357 -10.565 1.00 42.09 137 PHE A CA 1
ATOM 1126 C C . PHE A 1 137 ? 13.925 -14.572 -12.076 1.00 42.09 137 PHE A C 1
ATOM 1128 O O . PHE A 1 137 ? 13.651 -15.683 -12.539 1.00 42.09 137 PHE A O 1
ATOM 1135 N N . PRO A 1 138 ? 14.285 -13.568 -12.886 1.00 37.94 138 PRO A N 1
ATOM 1136 C CA . PRO A 1 138 ? 14.716 -13.867 -14.233 1.00 37.94 138 PRO A CA 1
ATOM 1137 C C . PRO A 1 138 ? 15.975 -14.722 -14.075 1.00 37.94 138 PRO A C 1
ATOM 1139 O O . PRO A 1 138 ? 16.979 -14.251 -13.547 1.00 37.94 138 PRO A O 1
ATOM 1142 N N . SER A 1 139 ? 15.959 -15.969 -14.550 1.00 42.19 139 SER A N 1
ATOM 1143 C CA . SER A 1 139 ? 17.175 -16.794 -14.656 1.00 42.19 139 SER A CA 1
ATOM 1144 C C . SER A 1 139 ? 18.246 -16.149 -15.555 1.00 42.19 139 SER A C 1
ATOM 1146 O O . SER A 1 139 ? 19.343 -16.679 -15.698 1.00 42.19 139 SER A O 1
ATOM 1148 N N . SER A 1 140 ? 17.899 -15.035 -16.205 1.00 39.56 140 SER A N 1
ATOM 1149 C CA . SER A 1 140 ? 18.724 -14.226 -17.090 1.00 39.56 140 SER A CA 1
ATOM 1150 C C . SER A 1 140 ? 19.075 -12.840 -16.539 1.00 39.56 140 SER A C 1
ATOM 1152 O O . SER A 1 140 ? 19.776 -12.110 -17.236 1.00 39.56 140 SER A O 1
ATOM 1154 N N . ASP A 1 141 ? 18.598 -12.442 -15.351 1.00 38.91 141 ASP A N 1
ATOM 1155 C CA . ASP A 1 141 ? 19.201 -11.288 -14.678 1.00 38.91 141 ASP A CA 1
ATOM 1156 C C . ASP A 1 141 ? 20.561 -11.795 -14.179 1.00 38.91 141 ASP A C 1
ATOM 1158 O O . ASP A 1 141 ? 20.592 -12.806 -13.468 1.00 38.91 141 ASP A O 1
ATOM 1162 N N . PRO A 1 142 ? 21.699 -11.188 -14.580 1.00 36.19 142 PRO A N 1
ATOM 1163 C CA . PRO A 1 142 ? 22.969 -11.521 -13.957 1.00 36.19 142 PRO A CA 1
ATOM 1164 C C . PRO A 1 142 ? 22.733 -11.370 -12.462 1.00 36.19 142 PRO A C 1
ATOM 1166 O O . PRO A 1 142 ? 22.284 -10.302 -12.038 1.00 36.19 142 PRO A O 1
ATOM 1169 N N . ALA A 1 143 ? 22.924 -12.470 -11.718 1.00 36.38 143 ALA A N 1
ATOM 1170 C CA . ALA A 1 143 ? 22.756 -12.526 -10.272 1.00 36.38 143 ALA A CA 1
ATOM 1171 C C . ALA A 1 143 ? 23.191 -11.172 -9.709 1.00 36.38 143 ALA A C 1
ATOM 1173 O O . ALA A 1 143 ? 24.306 -10.761 -10.061 1.00 36.38 143 ALA A O 1
ATOM 1174 N N . PRO A 1 144 ? 22.310 -10.440 -8.989 1.00 40.41 144 PRO A N 1
ATOM 1175 C CA . PRO A 1 144 ? 22.615 -9.088 -8.547 1.00 40.41 144 PRO A CA 1
ATOM 1176 C C . PRO A 1 144 ? 24.005 -9.166 -7.966 1.00 40.41 144 PRO A C 1
ATOM 1178 O O . PRO A 1 144 ? 24.233 -10.034 -7.120 1.00 40.41 144 PRO A O 1
ATOM 1181 N N . PHE A 1 145 ? 24.924 -8.389 -8.552 1.00 34.97 145 PHE A N 1
ATOM 1182 C CA . PHE A 1 145 ? 26.320 -8.350 -8.160 1.00 34.97 145 PHE A CA 1
ATOM 1183 C C . PHE A 1 145 ? 26.358 -8.555 -6.652 1.00 34.97 145 PHE A C 1
ATOM 1185 O O . PHE A 1 145 ? 25.830 -7.726 -5.906 1.00 34.97 145 PHE A O 1
ATOM 1192 N N . TYR A 1 146 ? 26.878 -9.709 -6.226 1.00 35.84 146 TYR A N 1
ATOM 1193 C CA . TYR A 1 146 ? 27.318 -9.901 -4.860 1.00 35.84 146 TYR A CA 1
ATOM 1194 C C . TYR A 1 146 ? 28.444 -8.885 -4.710 1.00 35.84 146 TYR A C 1
ATOM 1196 O O . TYR A 1 146 ? 29.614 -9.189 -4.922 1.00 35.84 146 TYR A O 1
ATOM 1204 N N . ASP A 1 147 ? 28.083 -7.635 -4.439 1.00 38.78 147 ASP A N 1
ATOM 1205 C CA . ASP A 1 147 ? 28.993 -6.732 -3.792 1.00 38.78 147 ASP A CA 1
ATOM 1206 C C . ASP A 1 147 ? 29.118 -7.320 -2.393 1.00 38.78 147 ASP A C 1
ATOM 1208 O O . ASP A 1 147 ? 28.250 -7.157 -1.533 1.00 38.78 147 ASP A O 1
ATOM 1212 N N . SER A 1 148 ? 30.153 -8.140 -2.218 1.00 44.50 148 SER A N 1
ATOM 1213 C CA . SER A 1 148 ? 30.483 -8.895 -1.008 1.00 44.50 148 SER A CA 1
ATOM 1214 C C . SER A 1 148 ? 30.627 -8.019 0.245 1.00 44.50 148 SER A C 1
ATOM 1216 O O . SER A 1 148 ? 30.959 -8.526 1.312 1.00 44.50 148 SER A O 1
ATOM 1218 N N . ALA A 1 149 ? 30.404 -6.711 0.121 1.00 49.31 149 ALA A N 1
ATOM 1219 C CA . ALA A 1 149 ? 30.459 -5.727 1.178 1.00 49.31 149 ALA A CA 1
ATOM 1220 C C . ALA A 1 149 ? 29.177 -5.632 2.031 1.00 49.31 149 ALA A C 1
ATOM 1222 O O . ALA A 1 149 ? 29.288 -5.200 3.174 1.00 49.31 149 ALA A O 1
ATOM 1223 N N . PHE A 1 150 ? 27.987 -6.044 1.556 1.00 53.12 150 PHE A N 1
ATOM 1224 C CA . PHE A 1 150 ? 26.748 -5.896 2.349 1.00 53.12 150 PHE A CA 1
ATOM 1225 C C . PHE A 1 150 ? 25.788 -7.083 2.193 1.00 53.12 150 PHE A C 1
ATOM 1227 O O . PHE A 1 150 ? 25.199 -7.294 1.132 1.00 53.12 150 PHE A O 1
ATOM 1234 N N . ALA A 1 151 ? 25.587 -7.841 3.276 1.00 65.94 151 ALA A N 1
ATOM 1235 C CA . ALA A 1 151 ? 24.596 -8.912 3.354 1.00 65.94 151 ALA A CA 1
ATOM 1236 C C . ALA A 1 151 ? 23.177 -8.315 3.347 1.00 65.94 151 ALA A C 1
ATOM 1238 O O . ALA A 1 151 ? 22.599 -8.012 4.391 1.00 65.94 151 ALA A O 1
ATOM 1239 N N . LYS A 1 152 ? 22.625 -8.105 2.148 1.00 74.81 152 LYS A N 1
ATOM 1240 C CA . LYS A 1 152 ? 21.237 -7.674 1.975 1.00 74.81 152 LYS A CA 1
ATOM 1241 C C . LYS A 1 152 ? 20.303 -8.879 1.999 1.00 74.81 152 LYS A C 1
ATOM 1243 O O . LYS A 1 152 ? 20.489 -9.836 1.251 1.00 74.81 152 LYS A O 1
ATOM 1248 N N . VAL A 1 153 ? 19.265 -8.799 2.818 1.00 77.94 153 VAL A N 1
ATOM 1249 C CA . VAL A 1 153 ? 18.203 -9.798 2.935 1.00 77.94 153 VAL A CA 1
ATOM 1250 C C . VAL A 1 153 ? 16.934 -9.245 2.295 1.00 77.94 153 VAL A C 1
ATOM 1252 O O . VAL A 1 153 ? 16.623 -8.061 2.418 1.00 77.94 153 VAL A O 1
ATOM 1255 N N . LYS A 1 154 ? 16.198 -10.104 1.585 1.00 81.62 154 LYS A N 1
ATOM 1256 C CA . LYS A 1 154 ? 14.884 -9.759 1.040 1.00 81.62 154 LYS A CA 1
ATOM 1257 C C . LYS A 1 154 ? 13.839 -9.842 2.153 1.00 81.62 154 LYS A C 1
ATOM 1259 O O . LYS A 1 154 ? 13.557 -10.938 2.634 1.00 81.62 154 LYS A O 1
ATOM 1264 N N . ARG A 1 155 ? 13.239 -8.713 2.511 1.00 84.25 155 ARG A N 1
ATOM 1265 C CA . ARG A 1 155 ? 12.076 -8.638 3.397 1.00 84.25 155 ARG A CA 1
ATOM 1266 C C . ARG A 1 155 ? 10.819 -8.476 2.549 1.00 84.25 155 ARG A C 1
ATOM 1268 O O . ARG A 1 155 ? 10.794 -7.698 1.601 1.00 84.25 155 ARG A O 1
ATOM 1275 N N . ILE A 1 156 ? 9.787 -9.244 2.868 1.00 88.69 156 ILE A N 1
ATOM 1276 C CA . ILE A 1 156 ? 8.471 -9.186 2.238 1.00 88.69 156 ILE A CA 1
ATOM 1277 C C . ILE A 1 156 ? 7.487 -8.722 3.304 1.00 88.69 156 ILE A C 1
ATOM 1279 O O . ILE A 1 156 ? 7.394 -9.321 4.368 1.00 88.69 156 ILE A O 1
ATOM 1283 N N . ARG A 1 157 ? 6.741 -7.669 3.007 1.00 90.75 157 ARG A N 1
ATOM 1284 C CA . ARG A 1 157 ? 5.560 -7.246 3.742 1.00 90.75 157 ARG A CA 1
ATOM 1285 C C . ARG A 1 157 ? 4.336 -7.679 2.947 1.00 90.75 157 ARG A C 1
ATOM 1287 O O . ARG A 1 157 ? 4.162 -7.266 1.804 1.00 90.75 157 ARG A O 1
ATOM 1294 N N . MET A 1 158 ? 3.510 -8.529 3.528 1.00 93.06 158 MET A N 1
ATOM 1295 C CA . MET A 1 158 ? 2.240 -8.945 2.955 1.00 93.06 158 MET A CA 1
ATOM 1296 C C . MET A 1 158 ? 1.110 -8.199 3.645 1.00 93.06 158 MET A C 1
ATOM 1298 O O . MET A 1 158 ? 0.978 -8.274 4.861 1.00 93.06 158 MET A O 1
ATOM 1302 N N . TYR A 1 159 ? 0.275 -7.537 2.859 1.00 94.12 159 TYR A N 1
ATOM 1303 C CA . TYR A 1 159 ? -1.007 -7.019 3.299 1.00 94.12 159 TYR A CA 1
ATOM 1304 C C . TYR A 1 159 ? -2.097 -8.023 2.943 1.00 94.12 159 TYR A C 1
ATOM 1306 O O . TYR A 1 159 ? -2.235 -8.371 1.769 1.00 94.12 159 TYR A O 1
ATOM 1314 N N . GLU A 1 160 ? -2.874 -8.465 3.927 1.00 93.75 160 GLU A N 1
ATOM 1315 C CA . GLU A 1 160 ? -4.041 -9.326 3.721 1.00 93.75 160 GLU A CA 1
ATOM 1316 C C . GLU A 1 160 ? -5.322 -8.558 4.035 1.00 93.75 160 GLU A C 1
ATOM 1318 O O . GLU A 1 160 ? -5.485 -8.005 5.122 1.00 93.75 160 GLU A O 1
ATOM 1323 N N . LYS A 1 161 ? -6.251 -8.561 3.079 1.00 94.19 161 LYS A N 1
ATOM 1324 C CA . LYS A 1 161 ? -7.601 -8.043 3.235 1.00 94.19 161 LYS A CA 1
ATOM 1325 C C . LYS A 1 161 ? -8.540 -9.161 3.655 1.00 94.19 161 LYS A C 1
ATOM 1327 O O . LYS A 1 161 ? -8.701 -10.154 2.947 1.00 94.19 161 LYS A O 1
ATOM 1332 N N . TYR A 1 162 ? -9.216 -8.966 4.777 1.00 92.25 162 TYR A N 1
ATOM 1333 C CA . TYR A 1 162 ? -10.158 -9.931 5.328 1.00 92.25 162 TYR A CA 1
ATOM 1334 C C . TYR A 1 162 ? -11.404 -9.229 5.865 1.00 92.25 162 TYR A C 1
ATOM 1336 O O . TYR A 1 162 ? -11.421 -8.014 6.053 1.00 92.25 162 TYR A O 1
ATOM 1344 N N . ARG A 1 163 ? -12.483 -9.988 6.079 1.00 92.00 163 ARG A N 1
ATOM 1345 C CA . ARG A 1 163 ? -13.724 -9.453 6.646 1.00 92.00 163 ARG A CA 1
ATOM 1346 C C . ARG A 1 163 ? -13.829 -9.764 8.116 1.00 92.00 163 ARG A C 1
ATOM 1348 O O . ARG A 1 163 ? -13.695 -10.917 8.521 1.00 92.00 163 ARG A O 1
ATOM 1355 N N . LYS A 1 164 ? -14.153 -8.739 8.893 1.00 90.56 164 LYS A N 1
ATOM 1356 C CA . LYS A 1 164 ? -14.231 -8.832 10.341 1.00 90.56 164 LYS A CA 1
ATOM 1357 C C . LYS A 1 164 ? -15.465 -8.125 10.863 1.00 90.56 164 LYS A C 1
ATOM 1359 O O . LYS A 1 164 ? -15.882 -7.093 10.341 1.00 90.56 164 LYS A O 1
ATOM 1364 N N . LYS A 1 165 ? -16.069 -8.708 11.894 1.00 93.50 165 LYS A N 1
ATOM 1365 C CA . LYS A 1 165 ? -17.131 -8.053 12.646 1.00 93.50 165 LYS A CA 1
ATOM 1366 C C . LYS A 1 165 ? -16.487 -7.033 13.582 1.00 93.50 165 LYS A C 1
ATOM 1368 O O . LYS A 1 165 ? -15.741 -7.413 14.477 1.00 93.50 165 LYS A O 1
ATOM 1373 N N . VAL A 1 166 ? -16.765 -5.763 13.341 1.00 90.88 166 VAL A N 1
ATOM 1374 C CA . VAL A 1 166 ? -16.257 -4.625 14.101 1.00 90.88 166 VAL A CA 1
ATOM 1375 C C . VAL A 1 166 ? -17.364 -4.100 14.997 1.00 90.88 166 VAL A C 1
ATOM 1377 O O . VAL A 1 166 ? -18.516 -4.001 14.567 1.00 90.88 166 VAL A O 1
ATOM 1380 N N . THR A 1 167 ? -17.007 -3.769 16.232 1.00 90.94 167 THR A N 1
ATOM 1381 C CA . THR A 1 167 ? -17.910 -3.186 17.222 1.00 90.94 167 THR A CA 1
ATOM 1382 C C . THR A 1 167 ? -17.553 -1.725 17.447 1.00 90.94 167 THR A C 1
ATOM 1384 O O . THR A 1 167 ? -16.442 -1.417 17.871 1.00 90.94 167 THR A O 1
ATOM 1387 N N . TYR A 1 168 ? -18.515 -0.836 17.222 1.00 91.31 168 TYR A N 1
ATOM 1388 C CA . TYR A 1 168 ? -18.394 0.588 17.498 1.00 91.31 168 TYR A CA 1
ATOM 1389 C C . TYR A 1 168 ? -19.241 0.984 18.703 1.00 91.31 168 TYR A C 1
ATOM 1391 O O . TYR A 1 168 ? -20.367 0.504 18.853 1.00 91.31 168 TYR A O 1
ATOM 1399 N N . LEU A 1 169 ? -18.728 1.902 19.518 1.00 91.50 169 LEU A N 1
ATOM 1400 C CA . LEU A 1 169 ? -19.565 2.758 20.352 1.00 91.50 169 LEU A CA 1
ATOM 1401 C C . LEU A 1 169 ? -19.961 3.977 19.520 1.00 91.50 169 LEU A C 1
ATOM 1403 O O . LEU A 1 169 ? -19.080 4.668 19.010 1.00 91.50 169 LEU A O 1
ATOM 1407 N N . PHE A 1 170 ? -21.263 4.214 19.389 1.00 89.94 170 PHE A N 1
ATOM 1408 C CA . PHE A 1 170 ? -21.823 5.397 18.752 1.00 89.94 170 PHE A CA 1
ATOM 1409 C C . PHE A 1 170 ? -22.387 6.356 19.802 1.00 89.94 170 PHE A C 1
ATOM 1411 O O . PHE A 1 170 ? -23.257 5.947 20.569 1.00 89.94 170 PHE A O 1
ATOM 1418 N N . ASP A 1 171 ? -21.908 7.597 19.841 1.00 89.44 171 ASP A N 1
ATOM 1419 C CA . ASP A 1 171 ? -22.441 8.681 20.674 1.00 89.44 171 ASP A CA 1
ATOM 1420 C C . ASP A 1 171 ? -23.404 9.555 19.852 1.00 89.44 171 ASP A C 1
ATOM 1422 O O . ASP A 1 171 ? -22.994 10.348 19.007 1.00 89.44 171 ASP A O 1
ATOM 1426 N N . GLU A 1 172 ? -24.704 9.409 20.112 1.00 84.56 172 GLU A N 1
ATOM 1427 C CA . GLU A 1 172 ? -25.790 10.162 19.469 1.00 84.56 172 GLU A CA 1
ATOM 1428 C C . GLU A 1 172 ? -25.831 11.636 19.896 1.00 84.56 172 GLU A C 1
ATOM 1430 O O . GLU A 1 172 ? -26.540 12.438 19.287 1.00 84.56 172 GLU A O 1
ATOM 1435 N N . THR A 1 173 ? -25.106 11.996 20.958 1.00 82.50 173 THR A N 1
ATOM 1436 C CA . THR A 1 173 ? -25.015 13.372 21.461 1.00 82.50 173 THR A CA 1
ATOM 1437 C C . THR A 1 173 ? -23.809 14.125 20.920 1.00 82.50 173 THR A C 1
ATOM 1439 O O . THR A 1 173 ? -23.741 15.345 21.088 1.00 82.50 173 THR A O 1
ATOM 1442 N N . ALA A 1 174 ? -22.880 13.430 20.256 1.00 81.44 174 ALA A N 1
ATOM 1443 C CA . ALA A 1 174 ? -21.722 14.062 19.649 1.00 81.44 174 ALA A CA 1
ATOM 1444 C C . ALA A 1 174 ? -22.164 14.993 18.510 1.00 81.44 174 ALA A C 1
ATOM 1446 O O . ALA A 1 174 ? -22.962 14.624 17.647 1.00 81.44 174 ALA A O 1
ATOM 1447 N N . GLU A 1 175 ? -21.630 16.214 18.504 1.00 72.69 175 GLU A N 1
ATOM 1448 C CA . GLU A 1 175 ? -21.943 17.201 17.465 1.00 72.69 175 GLU A CA 1
ATOM 1449 C C . GLU A 1 175 ? -21.321 16.833 16.103 1.00 72.69 175 GLU A C 1
ATOM 1451 O O . GLU A 1 175 ? -21.843 17.253 15.071 1.00 72.69 175 GLU A O 1
ATOM 1456 N N . ASP A 1 176 ? -20.272 15.997 16.096 1.00 65.94 176 ASP A N 1
ATOM 1457 C CA . ASP A 1 176 ? -19.521 15.589 14.905 1.00 65.94 176 ASP A CA 1
ATOM 1458 C C . ASP A 1 176 ? -19.406 14.056 14.783 1.00 65.94 176 ASP A C 1
ATOM 1460 O O . ASP A 1 176 ? -19.279 13.323 15.763 1.00 65.94 176 ASP A O 1
ATOM 1464 N N . VAL A 1 177 ? -19.397 13.548 13.545 1.00 58.56 177 VAL A N 1
ATOM 1465 C CA . VAL A 1 177 ? -19.400 12.100 13.249 1.00 58.56 177 VAL A CA 1
ATOM 1466 C C . VAL A 1 177 ? -18.092 11.423 13.670 1.00 58.56 177 VAL A C 1
ATOM 1468 O O . VAL A 1 177 ? -18.098 10.265 14.074 1.00 58.56 177 VAL A O 1
ATOM 1471 N N . VAL A 1 178 ? -16.961 12.129 13.599 1.00 57.25 178 VAL A N 1
ATOM 1472 C CA . VAL A 1 178 ? -15.639 11.568 13.935 1.00 57.25 178 VAL A CA 1
ATOM 1473 C C . VAL A 1 178 ? -15.515 11.258 15.428 1.00 57.25 178 VAL A C 1
ATOM 1475 O O . VAL A 1 178 ? -14.919 10.251 15.795 1.00 57.25 178 VAL A O 1
ATOM 1478 N N . THR A 1 179 ? -16.092 12.094 16.292 1.00 61.75 179 THR A N 1
ATOM 1479 C CA . THR A 1 179 ? -16.149 11.844 17.740 1.00 61.75 179 THR A CA 1
ATOM 1480 C C . THR A 1 179 ? -17.282 10.898 18.112 1.00 61.75 179 THR A C 1
ATOM 1482 O O . THR A 1 179 ? -17.213 10.256 19.157 1.00 61.75 179 THR A O 1
ATOM 1485 N N . ALA A 1 180 ? -18.291 10.772 17.245 1.00 67.50 180 ALA A N 1
ATOM 1486 C CA . ALA A 1 180 ? -19.414 9.888 17.478 1.00 67.50 180 ALA A CA 1
ATOM 1487 C C . ALA A 1 180 ? -19.040 8.403 17.404 1.00 67.50 180 ALA A C 1
ATOM 1489 O O . ALA A 1 180 ? -19.735 7.619 18.027 1.00 67.50 180 ALA A O 1
ATOM 1490 N N . PHE A 1 181 ? -17.985 7.988 16.690 1.00 78.69 181 PHE A N 1
ATOM 1491 C CA . PHE A 1 181 ? -17.641 6.566 16.526 1.00 78.69 181 PHE A CA 1
ATOM 1492 C C . PHE A 1 181 ? -16.305 6.193 17.172 1.00 78.69 181 PHE A C 1
ATOM 1494 O O . PHE A 1 181 ? -15.246 6.641 16.738 1.00 78.69 181 PHE A O 1
ATOM 1501 N N . ILE A 1 182 ? -16.343 5.278 18.144 1.00 83.94 182 ILE A N 1
ATOM 1502 C CA . ILE A 1 182 ? -15.142 4.661 18.726 1.00 83.94 182 ILE A CA 1
ATOM 1503 C C . ILE A 1 182 ? -15.100 3.188 18.333 1.00 83.94 182 ILE A C 1
ATOM 1505 O O . ILE A 1 182 ? -16.003 2.426 18.675 1.00 83.94 182 ILE A O 1
ATOM 1509 N N . ASP A 1 183 ? -14.043 2.780 17.634 1.00 87.38 183 ASP A N 1
ATOM 1510 C CA . ASP A 1 183 ? -13.797 1.390 17.251 1.00 87.38 183 ASP A CA 1
ATOM 1511 C C . ASP A 1 183 ? -13.282 0.578 18.447 1.00 87.38 183 ASP A C 1
ATOM 1513 O O . ASP A 1 183 ? -12.098 0.597 18.783 1.00 87.38 183 ASP A O 1
ATOM 1517 N N . LEU A 1 184 ? -14.187 -0.136 19.114 1.00 86.62 184 LEU A N 1
ATOM 1518 C CA . LEU A 1 184 ? -13.846 -0.944 20.283 1.00 86.62 184 LEU A CA 1
ATOM 1519 C C . LEU A 1 184 ? -13.041 -2.186 19.895 1.00 86.62 184 LEU A C 1
ATOM 1521 O O . LEU A 1 184 ? -12.229 -2.653 20.686 1.00 86.62 184 LEU A O 1
ATOM 1525 N N . THR A 1 185 ? -13.241 -2.713 18.684 1.00 85.31 185 THR A N 1
ATOM 1526 C CA . THR A 1 185 ? -12.514 -3.893 18.199 1.00 85.31 185 THR A CA 1
ATOM 1527 C C . THR A 1 185 ? -11.044 -3.578 17.947 1.00 85.31 185 THR A C 1
ATOM 1529 O O . THR A 1 185 ? -10.192 -4.405 18.256 1.00 85.31 185 THR A O 1
ATOM 1532 N N . MET A 1 186 ? -10.731 -2.382 17.440 1.00 84.62 186 MET A N 1
ATOM 1533 C CA . MET A 1 186 ? -9.347 -1.920 17.329 1.00 84.62 186 MET A CA 1
ATOM 1534 C C . MET A 1 186 ? -8.683 -1.845 18.711 1.00 84.62 186 MET A C 1
ATOM 1536 O O . MET A 1 186 ? -7.575 -2.344 18.878 1.00 84.62 186 MET A O 1
ATOM 1540 N N . LEU A 1 187 ? -9.362 -1.265 19.711 1.00 82.81 187 LEU A N 1
ATOM 1541 C CA . LEU A 1 187 ? -8.826 -1.157 21.075 1.00 82.81 187 LEU A CA 1
ATOM 1542 C C . LEU A 1 187 ? -8.573 -2.530 21.722 1.00 82.81 187 LEU A C 1
ATOM 1544 O O . LEU A 1 187 ? -7.602 -2.677 22.460 1.00 82.81 187 LEU A O 1
ATOM 1548 N N . GLU A 1 188 ? -9.418 -3.529 21.433 1.00 83.06 188 GLU A N 1
ATOM 1549 C CA . GLU A 1 188 ? -9.267 -4.915 21.912 1.00 83.06 188 GLU A CA 1
ATOM 1550 C C . GLU A 1 188 ? -8.007 -5.599 21.345 1.00 83.06 188 GLU A C 1
ATOM 1552 O O . GLU A 1 188 ? -7.440 -6.476 21.996 1.00 83.06 188 GLU A O 1
ATOM 1557 N N . GLU A 1 189 ? -7.553 -5.197 20.155 1.00 80.44 189 GLU A N 1
ATOM 1558 C CA . GLU A 1 189 ? -6.469 -5.861 19.417 1.00 80.44 189 GLU A CA 1
ATOM 1559 C C . GLU A 1 189 ? -5.196 -5.030 19.277 1.00 80.44 189 GLU A C 1
ATOM 1561 O O . GLU A 1 189 ? -4.267 -5.436 18.572 1.00 80.44 189 GLU A O 1
ATOM 1566 N N . LEU A 1 190 ? -5.121 -3.890 19.969 1.00 76.62 190 LEU A N 1
ATOM 1567 C CA . LEU A 1 190 ? -3.918 -3.073 19.979 1.00 76.62 190 LEU A CA 1
ATOM 1568 C C . LEU A 1 190 ? -2.703 -3.926 20.378 1.00 76.62 190 LEU A C 1
ATOM 1570 O O . LEU A 1 190 ? -2.721 -4.541 21.449 1.00 76.62 190 LEU A O 1
ATOM 1574 N N . PRO A 1 191 ? -1.633 -3.950 19.563 1.00 71.06 191 PRO A N 1
ATOM 1575 C CA . PRO A 1 191 ? -0.402 -4.640 19.910 1.00 71.06 191 PRO A CA 1
ATOM 1576 C C . PRO A 1 191 ? 0.139 -4.194 21.277 1.00 71.06 191 PRO A C 1
ATOM 1578 O O . PRO A 1 191 ? 0.061 -3.002 21.590 1.00 71.06 191 PRO A O 1
ATOM 1581 N N . PRO A 1 192 ? 0.760 -5.092 22.069 1.00 71.38 192 PRO A N 1
ATOM 1582 C CA . PRO A 1 192 ? 1.283 -4.753 23.395 1.00 71.38 192 PRO A CA 1
ATOM 1583 C C . PRO A 1 192 ? 2.204 -3.528 23.399 1.00 71.38 192 PRO A C 1
ATOM 1585 O O . PRO A 1 192 ? 2.067 -2.663 24.255 1.00 71.38 192 PRO A O 1
ATOM 1588 N N . PHE A 1 193 ? 3.067 -3.390 22.386 1.00 68.50 193 PHE A N 1
ATOM 1589 C CA . PHE A 1 193 ? 3.975 -2.245 22.278 1.00 68.50 193 PHE A CA 1
ATOM 1590 C C . PHE A 1 193 ? 3.247 -0.904 22.084 1.00 68.50 193 PHE A C 1
ATOM 1592 O O . PHE A 1 193 ? 3.788 0.129 22.460 1.00 68.50 193 PHE A O 1
ATOM 1599 N N . ILE A 1 194 ? 2.037 -0.902 21.504 1.00 70.31 194 ILE A N 1
ATOM 1600 C CA . ILE A 1 194 ? 1.194 0.298 21.415 1.00 70.31 194 ILE A CA 1
ATOM 1601 C C . ILE A 1 194 ? 0.535 0.557 22.769 1.00 70.31 194 ILE A C 1
ATOM 1603 O O . ILE A 1 194 ? 0.459 1.702 23.199 1.00 70.31 194 ILE A O 1
ATOM 1607 N N . GLN A 1 195 ? 0.093 -0.491 23.470 1.00 71.00 195 GLN A N 1
ATOM 1608 C CA . GLN A 1 195 ? -0.526 -0.345 24.791 1.00 71.00 195 GLN A CA 1
ATOM 1609 C C . GLN A 1 195 ? 0.447 0.244 25.824 1.00 71.00 195 GLN A C 1
ATOM 1611 O O . GLN A 1 195 ? 0.072 1.143 26.572 1.00 71.00 195 GLN A O 1
ATOM 1616 N N . GLU A 1 196 ? 1.707 -0.201 25.811 1.00 71.38 196 GLU A N 1
ATOM 1617 C CA . GLU A 1 196 ? 2.787 0.265 26.699 1.00 71.38 196 GLU A CA 1
ATOM 1618 C C . GLU A 1 196 ? 3.151 1.747 26.518 1.00 71.38 196 GLU A C 1
ATOM 1620 O O . GLU A 1 196 ? 3.816 2.339 27.368 1.00 71.38 196 GLU A O 1
ATOM 1625 N N . GLN A 1 197 ? 2.734 2.362 25.412 1.00 67.75 197 GLN A N 1
ATOM 1626 C CA . GLN A 1 197 ? 3.029 3.758 25.108 1.00 67.75 197 GLN A CA 1
ATOM 1627 C C . GLN A 1 197 ? 2.013 4.747 25.696 1.00 67.75 197 GLN A C 1
ATOM 1629 O O . GLN A 1 197 ? 2.270 5.957 25.703 1.00 67.75 197 GLN A O 1
ATOM 1634 N N . PHE A 1 198 ? 0.867 4.268 26.186 1.00 68.44 198 PHE A N 1
ATOM 1635 C CA . PHE A 1 198 ? -0.107 5.120 26.861 1.00 68.44 198 PHE A CA 1
ATOM 1636 C C . PHE A 1 198 ? 0.325 5.372 28.314 1.00 68.44 198 PHE A C 1
ATOM 1638 O O . PHE A 1 198 ? 0.916 4.493 28.937 1.00 68.44 198 PHE A O 1
ATOM 1645 N N . PRO A 1 199 ? 0.056 6.568 28.878 1.00 72.06 199 PRO A N 1
ATOM 1646 C CA . PRO A 1 199 ? 0.414 6.878 30.260 1.00 72.06 199 PRO A CA 1
ATOM 1647 C C . PRO A 1 199 ? -0.115 5.828 31.248 1.00 72.06 199 PRO A C 1
ATOM 1649 O O . PRO A 1 199 ? -1.232 5.333 31.072 1.00 72.06 199 PRO A O 1
ATOM 1652 N N . ASP A 1 200 ? 0.651 5.552 32.311 1.00 65.69 200 ASP A N 1
ATOM 1653 C CA . ASP A 1 200 ? 0.250 4.651 33.398 1.00 65.69 200 ASP A CA 1
ATOM 1654 C C . ASP A 1 200 ? -1.194 4.950 33.850 1.00 65.69 200 ASP A C 1
ATOM 1656 O O . ASP A 1 200 ? -1.496 6.050 34.321 1.00 65.69 200 ASP A O 1
ATOM 1660 N N . GLY A 1 201 ? -2.094 3.972 33.686 1.00 62.03 201 GLY A N 1
ATOM 1661 C CA . GLY A 1 201 ? -3.509 4.073 34.070 1.00 62.03 201 GLY A CA 1
ATOM 1662 C C . GLY A 1 201 ? -4.526 3.908 32.934 1.00 62.03 201 GLY A C 1
ATOM 1663 O O . GLY A 1 201 ? -5.713 3.772 33.221 1.00 62.03 201 GLY A O 1
ATOM 1664 N N . TYR A 1 202 ? -4.098 3.866 31.669 1.00 69.56 202 TYR A N 1
ATOM 1665 C CA . TYR A 1 202 ? -4.984 3.521 30.551 1.00 69.56 202 TYR A CA 1
ATOM 1666 C C . TYR A 1 202 ? -5.055 2.002 30.364 1.00 69.56 202 TYR A C 1
ATOM 1668 O O . TYR A 1 202 ? -4.205 1.397 29.718 1.00 69.56 202 TYR A O 1
ATOM 1676 N N . ASN A 1 203 ? -6.090 1.374 30.923 1.00 79.44 203 ASN A N 1
ATOM 1677 C CA . ASN A 1 203 ? -6.415 -0.021 30.642 1.00 79.44 203 ASN A CA 1
ATOM 1678 C C . ASN A 1 203 ? -7.517 -0.078 29.580 1.00 79.44 203 ASN A C 1
ATOM 1680 O O . ASN A 1 203 ? -8.680 0.206 29.866 1.00 79.44 203 ASN A O 1
ATOM 1684 N N . PHE A 1 204 ? -7.166 -0.465 28.353 1.00 81.81 204 PHE A N 1
ATOM 1685 C CA . PHE A 1 204 ? -8.130 -0.566 27.253 1.00 81.81 204 PHE A CA 1
ATOM 1686 C C . PHE A 1 204 ? -9.293 -1.506 27.570 1.00 81.81 204 PHE A C 1
ATOM 1688 O O . PHE A 1 204 ? -10.425 -1.212 27.195 1.00 81.81 204 PHE A O 1
ATOM 1695 N N . THR A 1 205 ? -9.048 -2.576 28.332 1.00 83.88 205 THR A N 1
ATOM 1696 C CA . THR A 1 205 ? -10.104 -3.495 28.782 1.00 83.88 205 THR A CA 1
ATOM 1697 C C . THR A 1 205 ? -11.163 -2.766 29.605 1.00 83.88 205 THR A C 1
ATOM 1699 O O . THR A 1 205 ? -12.357 -2.985 29.398 1.00 83.88 205 THR A O 1
ATOM 1702 N N . ASP A 1 206 ? -10.729 -1.870 30.494 1.00 85.69 206 ASP A N 1
ATOM 1703 C CA . ASP A 1 206 ? -11.626 -1.076 31.334 1.00 85.69 206 ASP A CA 1
ATOM 1704 C C . ASP A 1 206 ? -12.371 -0.043 30.480 1.00 85.69 206 ASP A C 1
ATOM 1706 O O . ASP A 1 206 ? -13.587 0.062 30.584 1.00 85.69 206 ASP A O 1
ATOM 1710 N N . ILE A 1 207 ? -11.691 0.616 29.532 1.00 84.25 207 ILE A N 1
ATOM 1711 C CA . ILE A 1 207 ? -12.319 1.557 28.583 1.00 84.25 207 ILE A CA 1
ATOM 1712 C C . ILE A 1 207 ? -13.426 0.872 27.770 1.00 84.25 207 ILE A C 1
ATOM 1714 O O . ILE A 1 207 ? -14.514 1.419 27.590 1.00 84.25 207 ILE A O 1
ATOM 1718 N N . ILE A 1 208 ? -13.174 -0.344 27.285 1.00 87.38 208 ILE A N 1
ATOM 1719 C CA . ILE A 1 208 ? -14.150 -1.123 26.519 1.00 87.38 208 ILE A CA 1
ATOM 1720 C C . ILE A 1 208 ? -15.320 -1.561 27.409 1.00 87.38 208 ILE A C 1
ATOM 1722 O O . ILE A 1 208 ? -16.477 -1.538 26.971 1.00 87.38 208 ILE A O 1
ATOM 1726 N N . ALA A 1 209 ? -15.048 -1.975 28.650 1.00 89.50 209 ALA A N 1
ATOM 1727 C CA . ALA A 1 209 ? -16.083 -2.336 29.612 1.00 89.50 209 ALA A CA 1
ATOM 1728 C C . ALA A 1 209 ? -16.968 -1.128 29.959 1.00 89.50 209 ALA A C 1
ATOM 1730 O O . ALA A 1 209 ? -18.197 -1.242 29.913 1.00 89.50 209 ALA A O 1
ATOM 1731 N N . ASP A 1 210 ? -16.353 0.028 30.198 1.00 88.62 210 ASP A N 1
ATOM 1732 C CA . ASP A 1 210 ? -17.017 1.296 30.485 1.00 88.62 210 ASP A CA 1
ATOM 1733 C C . ASP A 1 210 ? -17.857 1.762 29.296 1.00 88.62 210 ASP A C 1
ATOM 1735 O O . ASP A 1 210 ? -19.020 2.114 29.474 1.00 88.62 210 ASP A O 1
ATOM 1739 N N . ALA A 1 211 ? -17.343 1.666 28.066 1.00 87.38 211 ALA A N 1
ATOM 1740 C CA . ALA A 1 211 ? -18.100 1.944 26.844 1.00 87.38 211 ALA A CA 1
ATOM 1741 C C . ALA A 1 211 ? -19.357 1.060 26.735 1.00 87.38 211 ALA A C 1
ATOM 1743 O O . ALA A 1 211 ? -20.470 1.546 26.508 1.00 87.38 211 ALA A O 1
ATOM 1744 N N . LYS A 1 212 ? -19.206 -0.252 26.964 1.00 89.50 212 LYS A N 1
ATOM 1745 C CA . LYS A 1 212 ? -20.328 -1.207 26.966 1.00 89.50 212 LYS A CA 1
ATOM 1746 C C . LYS A 1 212 ? -21.313 -0.919 28.109 1.00 89.50 212 LYS A C 1
ATOM 1748 O O . LYS A 1 212 ? -22.514 -1.151 27.951 1.00 89.50 212 LYS A O 1
ATOM 1753 N N . GLN A 1 213 ? -20.845 -0.425 29.255 1.00 91.19 213 GLN A N 1
ATOM 1754 C CA . GLN A 1 213 ? -21.692 -0.023 30.377 1.00 91.19 213 GLN A CA 1
ATOM 1755 C C . GLN A 1 213 ? -22.423 1.299 30.108 1.00 91.19 213 GLN A C 1
ATOM 1757 O O . GLN A 1 213 ? -23.611 1.391 30.416 1.00 91.19 213 GLN A O 1
ATOM 1762 N N . LEU A 1 214 ? -21.770 2.282 29.487 1.00 89.00 214 LEU A N 1
ATOM 1763 C CA . LEU A 1 214 ? -22.355 3.561 29.077 1.00 89.00 214 LEU A CA 1
ATOM 1764 C C . LEU A 1 214 ? -23.512 3.351 28.099 1.00 89.00 214 LEU A C 1
ATOM 1766 O O . LEU A 1 214 ? -24.607 3.862 28.337 1.00 89.00 214 LEU A O 1
ATOM 1770 N N . ALA A 1 215 ? -23.321 2.505 27.082 1.00 90.12 215 ALA A N 1
ATOM 1771 C CA . ALA A 1 215 ? -24.384 2.122 26.151 1.00 90.12 215 ALA A CA 1
ATOM 1772 C C . ALA A 1 215 ? -25.590 1.463 26.846 1.00 90.12 215 ALA A C 1
ATOM 1774 O O . ALA A 1 215 ? -26.735 1.667 26.449 1.00 90.12 215 ALA A O 1
ATOM 1775 N N . LYS A 1 216 ? -25.363 0.701 27.925 1.00 92.12 216 LYS A N 1
ATOM 1776 C CA . LYS A 1 216 ? -26.450 0.111 28.729 1.00 92.12 216 LYS A CA 1
A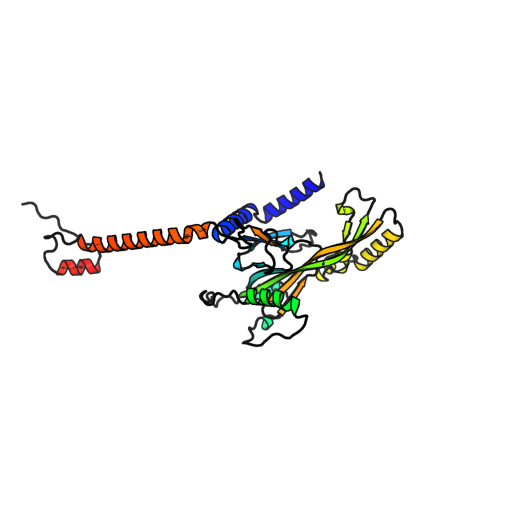TOM 1777 C C . LYS A 1 216 ? -27.133 1.129 29.641 1.00 92.12 216 LYS A C 1
ATOM 1779 O O . LYS A 1 216 ? -28.344 1.051 29.831 1.00 92.12 216 LYS A O 1
ATOM 1784 N N . ALA A 1 217 ? -26.366 2.036 30.240 1.00 93.81 217 ALA A N 1
ATOM 1785 C CA . ALA A 1 217 ? -26.860 3.007 31.211 1.00 93.81 217 ALA A CA 1
ATOM 1786 C C . ALA A 1 217 ? -27.624 4.162 30.545 1.00 93.81 217 ALA A C 1
ATOM 1788 O O . ALA A 1 217 ? -28.609 4.648 31.100 1.00 93.81 217 ALA A O 1
ATOM 1789 N N . ALA A 1 218 ? -27.197 4.577 29.352 1.00 91.69 218 ALA A N 1
ATOM 1790 C CA . ALA A 1 218 ? -27.777 5.686 28.604 1.00 91.69 218 ALA A CA 1
ATOM 1791 C C . ALA A 1 218 ? -28.009 5.313 27.124 1.00 91.69 218 ALA A C 1
ATOM 1793 O O . ALA A 1 218 ? -27.440 5.941 26.233 1.00 91.69 218 ALA A O 1
ATOM 1794 N N . PRO A 1 219 ? -28.903 4.346 26.833 1.00 91.12 219 PRO A N 1
ATOM 1795 C CA . PRO A 1 219 ? -29.118 3.818 25.479 1.00 91.12 219 PRO A CA 1
ATOM 1796 C C . PRO A 1 219 ? -29.733 4.821 24.492 1.00 91.12 219 PRO A C 1
ATOM 1798 O O . PRO A 1 219 ? -29.813 4.537 23.306 1.00 91.12 219 PRO A O 1
ATOM 1801 N N . LYS A 1 220 ? -30.222 5.972 24.977 1.00 88.44 220 LYS A N 1
ATOM 1802 C CA . LYS A 1 220 ? -30.688 7.086 24.130 1.00 88.44 220 LYS A CA 1
ATOM 1803 C C . LYS A 1 220 ? -29.554 7.979 23.626 1.00 88.44 220 LYS A C 1
ATOM 1805 O O . LYS A 1 220 ? -29.790 8.794 22.752 1.00 88.44 220 LYS A O 1
ATOM 1810 N N . ASN A 1 221 ? -28.387 7.883 24.254 1.00 88.06 221 ASN A N 1
ATOM 1811 C CA . ASN A 1 221 ? -27.234 8.724 23.964 1.00 88.06 221 ASN A CA 1
ATOM 1812 C C . ASN A 1 221 ? -26.101 7.890 23.378 1.00 88.06 221 ASN A C 1
ATOM 1814 O O . ASN A 1 221 ? -25.311 8.408 22.609 1.00 88.06 221 ASN A O 1
ATOM 1818 N N . TYR A 1 222 ? -26.022 6.610 23.741 1.00 91.06 222 TYR A N 1
ATOM 1819 C CA . TYR A 1 222 ? -24.965 5.721 23.296 1.00 91.06 222 TYR A CA 1
ATOM 1820 C C . TYR A 1 222 ? -25.550 4.414 22.781 1.00 91.06 222 TYR A C 1
ATOM 1822 O O . TYR A 1 222 ? -26.351 3.774 23.467 1.00 91.06 222 TYR A O 1
ATOM 1830 N N . SER A 1 223 ? -25.102 3.976 21.611 1.00 91.69 223 SER A N 1
ATOM 1831 C CA . SER A 1 223 ? -25.474 2.683 21.044 1.00 91.69 223 SER A CA 1
ATOM 1832 C C . SER A 1 223 ? -24.244 1.879 20.634 1.00 91.69 223 SER A C 1
ATOM 1834 O O . SER A 1 223 ? -23.187 2.421 20.328 1.00 91.69 223 SER A O 1
ATOM 1836 N N . ILE A 1 224 ? -24.367 0.551 20.680 1.00 92.06 224 ILE A N 1
ATOM 1837 C CA . ILE A 1 224 ? -23.342 -0.354 20.158 1.00 92.06 224 ILE A CA 1
ATOM 1838 C C . ILE A 1 224 ? -23.763 -0.776 18.759 1.00 92.06 224 ILE A C 1
ATOM 1840 O O . ILE A 1 224 ? -24.849 -1.331 18.576 1.00 92.06 224 ILE A O 1
ATOM 1844 N N . ILE A 1 225 ? -22.892 -0.531 17.787 1.00 92.06 225 ILE A N 1
ATOM 1845 C CA . ILE A 1 225 ? -23.120 -0.885 16.390 1.00 92.06 225 ILE A CA 1
ATOM 1846 C C . ILE A 1 225 ? -22.123 -1.964 16.008 1.00 92.06 225 ILE A C 1
ATOM 1848 O O . ILE A 1 225 ? -20.915 -1.784 16.116 1.00 92.06 225 ILE A O 1
ATOM 1852 N N . GLU A 1 226 ? -22.638 -3.087 15.527 1.00 93.25 226 GLU A N 1
ATOM 1853 C CA . GLU A 1 226 ? -21.816 -4.161 14.994 1.00 93.25 226 GLU A CA 1
ATOM 1854 C C . GLU A 1 226 ? -21.942 -4.195 13.475 1.00 93.25 226 GLU A C 1
ATOM 1856 O O . GLU A 1 226 ? -23.047 -4.284 12.933 1.00 93.25 226 GLU A O 1
ATOM 1861 N N . LYS A 1 227 ? -20.810 -4.153 12.777 1.00 92.69 227 LYS A N 1
ATOM 1862 C CA . LYS A 1 227 ? -20.784 -4.137 11.315 1.00 92.69 227 LYS A CA 1
ATOM 1863 C C . LYS A 1 227 ? -19.710 -5.066 10.782 1.00 92.69 227 LYS A C 1
ATOM 1865 O O . LYS A 1 227 ? -18.642 -5.200 11.365 1.00 92.69 227 LYS A O 1
ATOM 1870 N N . LEU A 1 228 ? -20.007 -5.731 9.670 1.00 93.94 228 LEU A N 1
ATOM 1871 C CA . LEU A 1 228 ? -19.000 -6.482 8.932 1.00 93.94 228 LEU A CA 1
ATOM 1872 C C . LEU A 1 228 ? -18.236 -5.503 8.037 1.00 93.94 228 LEU A C 1
ATOM 1874 O O . LEU A 1 228 ? -18.832 -4.922 7.128 1.00 93.94 228 LEU A O 1
ATOM 1878 N N . GLU A 1 229 ? -16.947 -5.321 8.300 1.00 93.06 229 GLU A N 1
ATOM 1879 C CA . GLU A 1 229 ? -16.075 -4.433 7.530 1.00 93.06 229 GLU A CA 1
ATOM 1880 C C . GLU A 1 229 ? -14.885 -5.189 6.941 1.00 93.06 229 GLU A C 1
ATOM 1882 O O . GLU A 1 229 ? -14.488 -6.249 7.433 1.00 93.06 229 GLU A O 1
ATOM 1887 N N . ASP A 1 230 ? -14.345 -4.637 5.859 1.00 92.50 230 ASP A N 1
ATOM 1888 C CA . ASP A 1 230 ? -13.079 -5.076 5.293 1.00 92.50 230 ASP A CA 1
ATOM 1889 C C . ASP A 1 230 ? -11.935 -4.461 6.112 1.00 92.50 230 ASP A C 1
ATOM 1891 O O . ASP A 1 230 ? -11.944 -3.257 6.359 1.00 92.50 230 ASP A O 1
ATOM 1895 N N . ARG A 1 231 ? -10.955 -5.277 6.498 1.00 91.81 231 ARG A N 1
ATOM 1896 C CA . ARG A 1 231 ? -9.795 -4.908 7.317 1.00 91.81 231 ARG A CA 1
ATOM 1897 C C . ARG A 1 231 ? -8.505 -5.377 6.677 1.00 91.81 231 ARG A C 1
ATOM 1899 O O . ARG A 1 231 ? -8.520 -6.341 5.911 1.00 91.81 231 ARG A O 1
ATOM 1906 N N . ILE A 1 232 ? -7.407 -4.703 7.005 1.00 91.50 232 ILE A N 1
ATOM 1907 C CA . ILE A 1 232 ? -6.075 -5.014 6.492 1.00 91.50 232 ILE A CA 1
ATOM 1908 C C . ILE A 1 232 ? -5.168 -5.451 7.642 1.00 91.50 232 ILE A C 1
ATOM 1910 O O . ILE A 1 232 ? -4.908 -4.678 8.560 1.00 91.50 232 ILE A O 1
ATOM 1914 N N . ALA A 1 233 ? -4.654 -6.676 7.562 1.00 89.62 233 ALA A N 1
ATOM 1915 C CA . ALA A 1 233 ? -3.548 -7.148 8.391 1.00 89.62 233 ALA A CA 1
ATOM 1916 C C . ALA A 1 233 ? -2.224 -7.009 7.629 1.00 89.62 233 ALA A C 1
ATOM 1918 O O . ALA A 1 233 ? -2.205 -7.049 6.395 1.00 89.62 233 ALA A O 1
ATOM 1919 N N . SER A 1 234 ? -1.116 -6.857 8.357 1.00 88.62 234 SER A N 1
ATOM 1920 C CA . SER A 1 234 ? 0.229 -6.817 7.776 1.00 88.62 234 SER A CA 1
ATOM 1921 C C . SER A 1 234 ? 1.112 -7.900 8.383 1.00 88.62 234 SER A C 1
ATOM 1923 O O . SER A 1 234 ? 1.219 -8.020 9.599 1.00 88.62 234 SER A O 1
ATOM 1925 N N . HIS A 1 235 ? 1.808 -8.636 7.525 1.00 87.12 235 HIS A N 1
ATOM 1926 C CA . HIS A 1 235 ? 2.711 -9.720 7.898 1.00 87.12 235 HIS A CA 1
ATOM 1927 C C . HIS A 1 235 ? 4.100 -9.442 7.337 1.00 87.12 235 HIS A C 1
ATOM 1929 O O . HIS A 1 235 ? 4.242 -9.153 6.147 1.00 87.12 235 HIS A O 1
ATOM 1935 N N . TYR A 1 236 ? 5.133 -9.573 8.160 1.00 84.19 236 TYR A N 1
ATOM 1936 C CA . TYR A 1 236 ? 6.515 -9.515 7.706 1.00 84.19 236 TYR A CA 1
ATOM 1937 C C . TYR A 1 236 ? 7.113 -10.908 7.606 1.00 84.19 236 TYR A C 1
ATOM 1939 O O . TYR A 1 236 ? 7.163 -11.679 8.565 1.00 84.19 236 TYR A O 1
ATOM 1947 N N . ILE A 1 237 ? 7.600 -11.203 6.408 1.00 82.69 237 ILE A N 1
ATOM 1948 C CA . ILE A 1 237 ? 8.113 -12.499 6.001 1.00 82.69 237 ILE A CA 1
ATOM 1949 C C . ILE A 1 237 ? 9.520 -12.293 5.446 1.00 82.69 237 ILE A C 1
ATOM 1951 O O . ILE A 1 237 ? 9.751 -11.456 4.572 1.00 82.69 237 ILE A O 1
ATOM 1955 N N . SER A 1 238 ? 10.480 -13.082 5.913 1.00 75.88 238 SER A N 1
ATOM 1956 C CA . SER A 1 238 ? 11.815 -13.155 5.323 1.00 75.88 238 SER A CA 1
ATOM 1957 C C . SER A 1 238 ? 12.267 -14.605 5.252 1.00 75.88 238 SER A C 1
ATOM 1959 O O . SER A 1 238 ? 12.160 -15.367 6.214 1.00 75.88 238 SER A O 1
ATOM 1961 N N . GLY A 1 239 ? 12.727 -15.025 4.072 1.00 70.19 239 GLY A N 1
ATOM 1962 C CA . GLY A 1 239 ? 13.041 -16.428 3.818 1.00 70.19 239 GLY A CA 1
ATOM 1963 C C . GLY A 1 239 ? 11.837 -17.332 4.109 1.00 70.19 239 GLY A C 1
ATOM 1964 O O . GLY A 1 239 ? 10.811 -17.241 3.433 1.00 70.19 239 GLY A O 1
ATOM 1965 N N . ARG A 1 240 ? 11.970 -18.223 5.099 1.00 66.00 240 ARG A N 1
ATOM 1966 C CA . ARG A 1 240 ? 10.914 -19.155 5.548 1.00 66.00 240 ARG A CA 1
ATOM 1967 C C . ARG A 1 240 ? 10.200 -18.717 6.824 1.00 66.00 240 ARG A C 1
ATOM 1969 O O . ARG A 1 240 ? 9.303 -19.426 7.266 1.00 66.00 240 ARG A O 1
ATOM 1976 N N . HIS A 1 241 ? 10.606 -17.598 7.406 1.00 67.06 241 HIS A N 1
ATOM 1977 C CA . HIS A 1 241 ? 10.130 -17.163 8.704 1.00 67.06 241 HIS A CA 1
ATOM 1978 C C . HIS A 1 241 ? 9.209 -15.961 8.533 1.00 67.06 241 HIS A C 1
ATOM 1980 O O . HIS A 1 241 ? 9.584 -14.947 7.944 1.00 67.06 241 HIS A O 1
ATOM 1986 N N . GLU A 1 242 ? 7.995 -16.098 9.045 1.00 70.50 242 GLU A N 1
ATOM 1987 C CA . GLU A 1 242 ? 7.190 -14.955 9.445 1.00 70.50 242 GLU A CA 1
ATOM 1988 C C . GLU A 1 242 ? 7.700 -14.519 10.816 1.00 70.50 242 GLU A C 1
ATOM 1990 O O . GLU A 1 242 ? 7.855 -15.356 11.709 1.00 70.50 242 GLU A O 1
ATOM 1995 N N . PHE A 1 243 ? 8.051 -13.246 10.954 1.00 71.62 243 PHE A N 1
ATOM 1996 C CA . PHE A 1 243 ? 8.692 -12.753 12.173 1.00 71.62 243 PHE A CA 1
ATOM 1997 C C . PHE A 1 243 ? 7.925 -11.633 12.868 1.00 71.62 243 PHE A C 1
ATOM 1999 O O . PHE A 1 243 ? 8.142 -11.415 14.057 1.00 71.62 243 PHE A O 1
ATOM 2006 N N . GLU A 1 244 ? 7.001 -10.973 12.173 1.00 74.50 244 GLU A N 1
ATOM 2007 C CA . GLU A 1 244 ? 6.153 -9.951 12.772 1.00 74.50 244 GLU A CA 1
ATOM 2008 C C . GLU A 1 244 ? 4.761 -9.983 12.134 1.00 74.50 244 GLU A C 1
ATOM 2010 O O . GLU A 1 244 ? 4.615 -9.852 10.916 1.00 74.50 244 GLU A O 1
ATOM 2015 N N . TYR A 1 245 ? 3.744 -10.157 12.975 1.00 76.56 245 TYR A N 1
ATOM 2016 C CA . TYR A 1 245 ? 2.341 -9.992 12.618 1.00 76.56 245 TYR A CA 1
ATOM 2017 C C . TYR A 1 245 ? 1.842 -8.704 13.260 1.00 76.56 245 TYR A C 1
ATOM 2019 O O . TYR A 1 245 ? 1.833 -8.584 14.487 1.00 76.56 245 TYR A O 1
ATOM 2027 N N . ILE A 1 246 ? 1.428 -7.751 12.430 1.00 74.94 246 ILE A N 1
ATOM 2028 C CA . ILE A 1 246 ? 0.760 -6.539 12.884 1.00 74.94 246 ILE A CA 1
ATOM 2029 C C . ILE A 1 246 ? -0.743 -6.751 12.656 1.00 74.94 246 ILE A C 1
ATOM 2031 O O . ILE A 1 246 ? -1.179 -6.753 11.495 1.00 74.94 246 ILE A O 1
ATOM 2035 N N . PRO A 1 247 ? -1.531 -6.959 13.733 1.00 71.69 247 PRO A N 1
ATOM 2036 C CA . PRO A 1 247 ? -2.980 -7.066 13.630 1.00 71.69 247 PRO A CA 1
ATOM 2037 C C . PRO A 1 247 ? -3.590 -5.782 13.064 1.00 71.69 247 PRO A C 1
ATOM 2039 O O . PRO A 1 247 ? -2.942 -4.741 12.972 1.00 71.69 247 PRO A O 1
ATOM 2042 N N . ASP A 1 248 ? -4.855 -5.880 12.668 1.00 73.75 248 ASP A N 1
ATOM 2043 C CA . ASP A 1 248 ? -5.625 -4.781 12.091 1.00 73.75 248 ASP A CA 1
ATOM 2044 C C . ASP A 1 248 ? -5.569 -3.512 12.955 1.00 73.75 248 ASP A C 1
ATOM 2046 O O . ASP A 1 248 ? -6.094 -3.460 14.063 1.00 73.75 248 ASP A O 1
ATOM 2050 N N . ILE A 1 249 ? -4.937 -2.474 12.405 1.00 69.06 249 ILE A N 1
ATOM 2051 C CA . ILE A 1 249 ? -4.816 -1.141 13.011 1.00 69.06 249 ILE A CA 1
ATOM 2052 C C . ILE A 1 249 ? -5.966 -0.205 12.598 1.00 69.06 249 ILE A C 1
ATOM 2054 O O . ILE A 1 249 ? -5.812 1.014 12.597 1.00 69.06 249 ILE A O 1
ATOM 2058 N N . GLY A 1 250 ? -7.113 -0.763 12.203 1.00 75.06 250 GLY A N 1
ATOM 2059 C CA . GLY A 1 250 ? -8.306 -0.016 11.806 1.00 75.06 250 GLY A CA 1
ATOM 2060 C C . GLY A 1 250 ? -8.272 0.491 10.361 1.00 75.06 250 GLY A C 1
ATOM 2061 O O . GLY A 1 250 ? -9.054 1.370 9.996 1.00 75.06 250 GLY A O 1
ATOM 2062 N N . ILE A 1 251 ? -7.373 -0.039 9.527 1.00 83.69 251 ILE A N 1
ATOM 2063 C CA . ILE A 1 251 ? -7.234 0.364 8.124 1.00 83.69 251 ILE A CA 1
ATOM 2064 C C . ILE A 1 251 ? -8.085 -0.548 7.236 1.00 83.69 251 ILE A C 1
ATOM 2066 O O . ILE A 1 251 ? -7.930 -1.767 7.236 1.00 83.69 251 ILE A O 1
ATOM 2070 N N . ASN A 1 252 ? -8.933 0.064 6.405 1.00 90.50 252 ASN A N 1
ATOM 2071 C CA . ASN A 1 252 ? -9.862 -0.652 5.518 1.00 90.50 252 ASN A CA 1
ATOM 2072 C C . ASN A 1 252 ? -9.364 -0.764 4.065 1.00 90.50 252 ASN A C 1
ATOM 2074 O O . ASN A 1 252 ? -10.006 -1.400 3.227 1.00 90.50 252 ASN A O 1
ATOM 2078 N N . PHE A 1 253 ? -8.234 -0.126 3.750 1.00 93.00 253 PHE A N 1
ATOM 2079 C CA . PHE A 1 253 ? -7.679 -0.034 2.402 1.00 93.00 253 PHE A CA 1
ATOM 2080 C C . PHE A 1 253 ? -6.199 -0.401 2.404 1.00 93.00 253 PHE A C 1
ATOM 2082 O O . PHE A 1 253 ? -5.461 0.000 3.299 1.00 93.00 253 PHE A O 1
ATOM 2089 N N . PHE A 1 254 ? -5.745 -1.125 1.385 1.00 94.62 254 PHE A N 1
ATOM 2090 C CA . PHE A 1 254 ? -4.323 -1.360 1.183 1.00 94.62 254 PHE A CA 1
ATOM 2091 C C . PHE A 1 254 ? -3.587 -0.021 1.174 1.00 94.62 254 PHE A C 1
ATOM 2093 O O . PHE A 1 254 ? -3.965 0.870 0.405 1.00 94.62 254 PHE A O 1
ATOM 2100 N N . PRO A 1 255 ? -2.513 0.129 1.961 1.00 93.25 255 PRO A N 1
ATOM 2101 C CA . PRO A 1 255 ? -1.762 1.372 2.012 1.00 93.25 255 PRO A CA 1
ATOM 2102 C C . PRO A 1 255 ? -0.764 1.442 0.843 1.00 93.25 255 PRO A C 1
ATOM 2104 O O . PRO A 1 255 ? 0.365 1.901 0.982 1.00 93.25 255 PRO A O 1
ATOM 2107 N N . VAL A 1 256 ? -1.174 0.925 -0.316 1.00 94.50 256 VAL A N 1
ATOM 2108 C CA . VAL A 1 256 ? -0.386 0.787 -1.534 1.00 94.50 256 VAL A CA 1
ATOM 2109 C C . VAL A 1 256 ? -1.238 1.305 -2.686 1.00 94.50 256 VAL A C 1
ATOM 2111 O O . VAL A 1 256 ? -2.379 0.886 -2.874 1.00 94.50 256 VAL A O 1
ATOM 2114 N N . TYR A 1 257 ? -0.690 2.224 -3.469 1.00 93.38 257 TYR A N 1
ATOM 2115 C CA . TYR A 1 257 ? -1.394 2.927 -4.533 1.00 93.38 257 TYR A CA 1
ATOM 2116 C C . TYR A 1 257 ? -0.686 2.695 -5.859 1.00 93.38 257 TYR A C 1
ATOM 2118 O O . TYR A 1 257 ? 0.537 2.815 -5.950 1.00 93.38 257 TYR A O 1
ATOM 2126 N N . ARG A 1 258 ? -1.471 2.392 -6.894 1.00 94.44 258 ARG A N 1
ATOM 2127 C CA . ARG A 1 258 ? -0.983 2.193 -8.258 1.00 94.44 258 ARG A CA 1
ATOM 2128 C C . ARG A 1 258 ? -1.196 3.440 -9.102 1.00 94.44 258 ARG A C 1
ATOM 2130 O O . ARG A 1 258 ? -2.278 4.028 -9.085 1.00 94.44 258 ARG A O 1
ATOM 2137 N N . TYR A 1 259 ? -0.202 3.757 -9.919 1.00 95.19 259 TYR A N 1
ATOM 2138 C CA . TYR A 1 259 ? -0.359 4.564 -11.119 1.00 95.19 259 TYR A CA 1
ATOM 2139 C C . TYR A 1 259 ? -0.041 3.719 -12.352 1.00 95.19 259 TYR A C 1
ATOM 2141 O O . TYR A 1 259 ? 1.039 3.149 -12.457 1.00 95.19 259 TYR A O 1
ATOM 2149 N N . THR A 1 260 ? -0.973 3.658 -13.298 1.00 93.56 260 THR A N 1
ATOM 2150 C CA . THR A 1 260 ? -0.805 2.949 -14.572 1.00 93.56 260 THR A CA 1
ATOM 2151 C C . THR A 1 260 ? -1.404 3.816 -15.678 1.00 93.56 260 THR A C 1
ATOM 2153 O O . THR A 1 260 ? -2.590 4.139 -15.586 1.00 93.56 260 THR A O 1
ATOM 2156 N N . PRO A 1 261 ? -0.636 4.211 -16.712 1.00 92.50 261 PRO A N 1
ATOM 2157 C CA . PRO A 1 261 ? -1.148 5.078 -17.771 1.00 92.50 261 PRO A CA 1
ATOM 2158 C C . PRO A 1 261 ? -2.201 4.368 -18.629 1.00 92.50 261 PRO A C 1
ATOM 2160 O O . PRO A 1 261 ? -3.194 4.982 -19.011 1.00 92.50 261 PRO A O 1
ATOM 2163 N N . PHE A 1 262 ? -2.012 3.071 -18.895 1.00 92.19 262 PHE A N 1
ATOM 2164 C CA . PHE A 1 262 ? -2.940 2.248 -19.665 1.00 92.19 262 PHE A CA 1
ATOM 2165 C C . PHE A 1 262 ? -3.085 0.872 -19.025 1.00 92.19 262 PHE A C 1
ATOM 2167 O O . PHE A 1 262 ? -2.092 0.194 -18.768 1.00 92.19 262 PHE A O 1
ATOM 2174 N N . LEU A 1 263 ? -4.329 0.454 -18.806 1.00 90.88 263 LEU A N 1
ATOM 2175 C CA . LEU A 1 263 ? -4.670 -0.891 -18.360 1.00 90.88 263 LEU A CA 1
ATOM 2176 C C . LEU A 1 263 ? -5.492 -1.552 -19.469 1.00 90.88 263 LEU A C 1
ATOM 2178 O O . LEU A 1 263 ? -6.628 -1.147 -19.717 1.00 90.88 263 LEU A O 1
ATOM 2182 N N . ILE A 1 264 ? -4.907 -2.526 -20.163 1.00 90.56 264 ILE A N 1
ATOM 2183 C CA . ILE A 1 264 ? -5.547 -3.241 -21.276 1.00 90.56 264 ILE A CA 1
ATOM 2184 C C . ILE A 1 264 ? -5.715 -4.692 -20.839 1.00 90.56 264 ILE A C 1
ATOM 2186 O O . ILE A 1 264 ? -4.736 -5.347 -20.497 1.00 90.56 264 ILE A O 1
ATOM 2190 N N . ASP A 1 265 ? -6.959 -5.169 -20.780 1.00 88.25 265 ASP A N 1
ATOM 2191 C CA . ASP A 1 265 ? -7.303 -6.525 -20.324 1.00 88.25 265 ASP A CA 1
ATOM 2192 C C . ASP A 1 265 ? -6.706 -6.896 -18.948 1.00 88.25 265 ASP A C 1
ATOM 2194 O O . ASP A 1 265 ? -6.301 -8.031 -18.697 1.00 88.25 265 ASP A O 1
ATOM 2198 N N . GLY A 1 266 ? -6.639 -5.918 -18.036 1.00 85.50 266 GLY A N 1
ATOM 2199 C CA . GLY A 1 266 ? -6.075 -6.085 -16.691 1.00 85.50 266 GLY A CA 1
ATOM 2200 C C . GLY A 1 266 ? -4.543 -6.072 -16.635 1.00 85.50 266 GLY A C 1
ATOM 2201 O O . GLY A 1 266 ? -3.985 -6.197 -15.549 1.00 85.50 266 GLY A O 1
ATOM 2202 N N . GLN A 1 267 ? -3.859 -5.889 -17.768 1.00 88.94 267 GLN A N 1
ATOM 2203 C CA . GLN A 1 267 ? -2.402 -5.808 -17.840 1.00 88.94 267 GLN A CA 1
ATOM 2204 C C . GLN A 1 267 ? -1.933 -4.351 -17.972 1.00 88.94 267 GLN A C 1
ATOM 2206 O O . GLN A 1 267 ? -2.492 -3.596 -18.781 1.00 88.94 267 GLN A O 1
ATOM 2211 N N . PRO A 1 268 ? -0.922 -3.926 -17.193 1.00 90.56 268 PRO A N 1
ATOM 2212 C CA . PRO A 1 268 ? -0.340 -2.598 -17.325 1.00 90.56 268 PRO A CA 1
ATOM 2213 C C . PRO A 1 268 ? 0.452 -2.488 -18.633 1.00 90.56 268 PRO A C 1
ATOM 2215 O O . PRO A 1 268 ? 1.268 -3.350 -18.957 1.00 90.56 268 PRO A O 1
ATOM 2218 N N . VAL A 1 269 ? 0.234 -1.408 -19.385 1.00 91.88 269 VAL A N 1
ATOM 2219 C CA . VAL A 1 269 ? 0.944 -1.136 -20.642 1.00 91.88 269 VAL A CA 1
ATOM 2220 C C . VAL A 1 269 ? 1.658 0.207 -20.555 1.00 91.88 269 VAL A C 1
ATOM 2222 O O . VAL A 1 269 ? 1.059 1.243 -20.269 1.00 91.88 269 VAL A O 1
ATOM 2225 N N . SER A 1 270 ? 2.964 0.192 -20.819 1.00 93.31 270 SER A N 1
ATOM 2226 C CA . SER A 1 270 ? 3.800 1.392 -20.885 1.00 93.31 270 SER A CA 1
ATOM 2227 C C . SER A 1 270 ? 3.644 2.109 -22.222 1.00 93.31 270 SER A C 1
ATOM 2229 O O . SER A 1 270 ? 3.600 1.480 -23.279 1.00 93.31 270 SER A O 1
ATOM 2231 N N . TYR A 1 271 ? 3.703 3.441 -22.184 1.00 89.69 271 TYR A N 1
ATOM 2232 C CA . TYR A 1 271 ? 3.848 4.255 -23.388 1.00 89.69 271 TYR A CA 1
ATOM 2233 C C . TYR A 1 271 ? 5.139 3.917 -24.152 1.00 89.69 271 TYR A C 1
ATOM 2235 O O . TYR A 1 271 ? 5.130 3.806 -25.375 1.00 89.69 271 TYR A O 1
ATOM 2243 N N . THR A 1 272 ? 6.251 3.699 -23.444 1.00 90.69 272 THR A N 1
ATOM 2244 C CA . THR A 1 272 ? 7.560 3.436 -24.064 1.00 90.69 272 THR A CA 1
ATOM 2245 C C . THR A 1 272 ? 7.672 2.087 -24.759 1.00 90.69 272 THR A C 1
ATOM 2247 O O . THR A 1 272 ? 8.457 1.973 -25.701 1.00 90.69 272 THR A O 1
ATOM 2250 N N . GLU A 1 273 ? 6.882 1.084 -24.363 1.00 88.44 273 GLU A N 1
ATOM 2251 C CA . GLU A 1 273 ? 6.856 -0.224 -25.038 1.00 88.44 273 GLU A CA 1
ATOM 2252 C C . GLU A 1 273 ? 6.520 -0.074 -26.526 1.00 88.44 273 GLU A C 1
ATOM 2254 O O . GLU A 1 273 ? 7.143 -0.723 -27.368 1.00 88.44 273 GLU A O 1
ATOM 2259 N N . LEU A 1 274 ? 5.640 0.875 -26.868 1.00 86.81 274 LEU A N 1
ATOM 2260 C CA . LEU A 1 274 ? 5.272 1.186 -28.252 1.00 86.81 274 LEU A CA 1
ATOM 2261 C C . LEU A 1 274 ? 6.457 1.714 -29.083 1.00 86.81 274 LEU A C 1
ATOM 2263 O O . LEU A 1 274 ? 6.484 1.544 -30.301 1.00 86.81 274 LEU A O 1
ATOM 2267 N N . PHE A 1 275 ? 7.460 2.318 -28.440 1.00 90.94 275 PHE A N 1
ATOM 2268 C CA . PHE A 1 275 ? 8.613 2.930 -29.109 1.00 90.94 275 PHE A CA 1
ATOM 2269 C C . PHE A 1 275 ? 9.870 2.059 -29.090 1.00 90.94 275 PHE A C 1
ATOM 2271 O O . PHE A 1 275 ? 10.813 2.350 -29.828 1.00 90.94 275 PHE A O 1
ATOM 2278 N N . LYS A 1 276 ? 9.909 0.970 -28.308 1.00 91.50 276 LYS A N 1
ATOM 2279 C CA . LYS A 1 276 ? 11.111 0.124 -28.197 1.00 91.50 276 LYS A CA 1
ATOM 2280 C C . LYS A 1 276 ? 11.564 -0.439 -29.541 1.00 91.50 276 LYS A C 1
ATOM 2282 O O . LYS A 1 276 ? 12.766 -0.489 -29.799 1.00 91.50 276 LYS A O 1
ATOM 2287 N N . HIS A 1 277 ? 10.633 -0.873 -30.389 1.00 92.19 277 HIS A N 1
ATOM 2288 C CA . HIS A 1 277 ? 10.959 -1.435 -31.703 1.00 92.19 277 HIS A CA 1
ATOM 2289 C C . HIS A 1 277 ? 11.492 -0.372 -32.679 1.00 92.19 277 HIS A C 1
ATOM 2291 O O . HIS A 1 277 ? 12.639 -0.523 -33.108 1.00 92.19 277 HIS A O 1
ATOM 2297 N N . PRO A 1 278 ? 10.768 0.736 -32.949 1.00 95.31 278 PRO A N 1
ATOM 2298 C CA . PRO A 1 278 ? 11.300 1.832 -33.761 1.00 95.31 278 PRO A CA 1
ATOM 2299 C C . PRO A 1 278 ? 12.650 2.362 -33.260 1.00 95.31 278 PRO A C 1
ATOM 2301 O O . PRO A 1 278 ? 13.570 2.575 -34.048 1.00 95.31 278 PRO A O 1
ATOM 2304 N N . GLN A 1 279 ? 12.820 2.514 -31.942 1.00 95.31 279 GLN A N 1
ATOM 2305 C CA . GLN A 1 279 ? 14.072 3.014 -31.374 1.00 95.31 279 GLN A CA 1
ATOM 2306 C C . GLN A 1 279 ? 15.249 2.055 -31.613 1.00 95.31 279 GLN A C 1
ATOM 2308 O O . GLN A 1 279 ? 16.360 2.503 -31.903 1.00 95.31 279 GLN A O 1
ATOM 2313 N N . LYS A 1 280 ? 15.028 0.734 -31.532 1.00 95.75 280 LYS A N 1
ATOM 2314 C CA . LYS A 1 280 ? 16.053 -0.272 -31.866 1.00 95.75 280 LYS A CA 1
ATOM 2315 C C . LYS A 1 280 ? 16.475 -0.185 -33.333 1.00 95.75 280 LYS A C 1
ATOM 2317 O O . LYS A 1 280 ? 17.663 -0.323 -33.626 1.00 95.75 280 LYS A O 1
ATOM 2322 N N . GLU A 1 281 ? 15.537 0.064 -34.242 1.00 96.00 281 GLU A N 1
ATOM 2323 C CA . GLU A 1 281 ? 15.831 0.231 -35.669 1.00 96.00 281 GLU A CA 1
ATOM 2324 C C . GLU A 1 281 ? 16.644 1.497 -35.939 1.00 96.00 281 GLU A C 1
ATOM 2326 O O . GLU A 1 281 ? 17.671 1.421 -36.617 1.00 96.00 281 GLU A O 1
ATOM 2331 N N . ILE A 1 282 ? 16.254 2.632 -35.347 1.00 95.81 282 ILE A N 1
ATOM 2332 C CA . ILE A 1 282 ? 17.010 3.893 -35.424 1.00 95.81 282 ILE A CA 1
ATOM 2333 C C . ILE A 1 282 ? 18.446 3.682 -34.930 1.00 95.81 282 ILE A C 1
ATOM 2335 O O . ILE A 1 282 ? 19.399 4.013 -35.639 1.00 95.81 282 ILE A O 1
ATOM 2339 N N . ASN A 1 283 ? 18.612 3.053 -33.763 1.00 94.62 283 ASN A N 1
ATOM 2340 C CA . ASN A 1 283 ? 19.931 2.756 -33.205 1.00 94.62 283 ASN A CA 1
ATOM 2341 C C . ASN A 1 283 ? 20.746 1.843 -34.139 1.00 94.62 283 ASN A C 1
ATOM 2343 O O . ASN A 1 283 ? 21.923 2.103 -34.379 1.00 94.62 283 ASN A O 1
ATOM 2347 N N . SER A 1 284 ? 20.122 0.815 -34.727 1.00 96.88 284 SER A N 1
ATOM 2348 C CA . SER A 1 284 ? 20.778 -0.074 -35.695 1.00 96.88 284 SER A CA 1
ATOM 2349 C C . SER A 1 284 ? 21.246 0.675 -36.947 1.00 96.88 284 SER A C 1
ATOM 2351 O O . SER A 1 284 ? 22.364 0.451 -37.416 1.00 96.88 284 SER A O 1
ATOM 2353 N N . MET A 1 285 ? 20.423 1.577 -37.489 1.00 93.56 285 MET A N 1
ATOM 2354 C CA . MET A 1 285 ? 20.782 2.395 -38.650 1.00 93.56 285 MET A CA 1
ATOM 2355 C C . MET A 1 285 ? 21.932 3.351 -38.338 1.00 93.56 285 MET A C 1
ATOM 2357 O O . MET A 1 285 ? 22.874 3.429 -39.124 1.00 93.56 285 MET A O 1
ATOM 2361 N N . HIS A 1 286 ? 21.898 4.018 -37.182 1.00 92.88 286 HIS A N 1
ATOM 2362 C CA . HIS A 1 286 ? 22.987 4.888 -36.736 1.00 92.88 286 HIS A CA 1
ATOM 2363 C C . HIS A 1 286 ? 24.302 4.114 -36.602 1.00 92.88 286 HIS A C 1
ATOM 2365 O O . HIS A 1 286 ? 25.310 4.535 -37.163 1.00 92.88 286 HIS A O 1
ATOM 2371 N N . SER A 1 287 ? 24.290 2.938 -35.964 1.00 93.94 287 SER A N 1
ATOM 2372 C CA . SER A 1 287 ? 25.488 2.096 -35.854 1.00 93.94 287 SER A CA 1
ATOM 2373 C C . SER A 1 287 ? 26.002 1.618 -37.217 1.00 93.94 287 SER A C 1
ATOM 2375 O O . SER A 1 287 ? 27.214 1.565 -37.438 1.00 93.94 287 SER A O 1
ATOM 2377 N N . LYS A 1 288 ? 25.107 1.287 -38.161 1.00 92.62 288 LYS A N 1
ATOM 2378 C CA . LYS A 1 288 ? 25.493 0.926 -39.537 1.00 92.62 288 LYS A CA 1
ATOM 2379 C C . LYS A 1 288 ? 26.141 2.104 -40.265 1.00 92.62 288 LYS A C 1
ATOM 2381 O O . LYS A 1 288 ? 27.194 1.916 -40.870 1.00 92.62 288 LYS A O 1
ATOM 2386 N N . LEU A 1 289 ? 25.550 3.296 -40.182 1.00 90.88 289 LEU A N 1
ATOM 2387 C CA . LEU A 1 289 ? 26.082 4.508 -40.805 1.00 90.88 289 LEU A CA 1
ATOM 2388 C C . LEU A 1 289 ? 27.447 4.881 -40.218 1.00 90.88 289 LEU A C 1
ATOM 2390 O O . LEU A 1 289 ? 28.387 5.136 -40.964 1.00 90.88 289 LEU A O 1
ATOM 2394 N N . GLU A 1 290 ? 27.585 4.840 -38.893 1.00 90.81 290 GLU A N 1
ATOM 2395 C CA . GLU A 1 290 ? 28.856 5.083 -38.212 1.00 90.81 290 GLU A CA 1
ATOM 2396 C C . GLU A 1 290 ? 29.925 4.073 -38.655 1.00 90.81 290 GLU A C 1
ATOM 2398 O O . GLU A 1 290 ? 31.061 4.451 -38.936 1.00 90.81 290 GLU A O 1
ATOM 2403 N N . SER A 1 291 ? 29.563 2.792 -38.793 1.00 88.50 291 SER A N 1
ATOM 2404 C CA . SER A 1 291 ? 30.470 1.765 -39.314 1.00 88.50 291 SER A CA 1
ATOM 2405 C C . SER A 1 291 ? 30.886 2.039 -40.764 1.00 88.50 291 SER A C 1
ATOM 2407 O O . SER A 1 291 ? 32.060 1.884 -41.100 1.00 88.50 291 SER A O 1
ATOM 2409 N N . MET A 1 292 ? 29.959 2.484 -41.619 1.00 81.31 292 MET A N 1
ATOM 2410 C CA . MET A 1 292 ? 30.257 2.862 -43.005 1.00 81.31 292 MET A CA 1
ATOM 2411 C C . MET A 1 292 ? 31.193 4.069 -43.078 1.00 81.31 292 MET A C 1
ATOM 2413 O O . MET A 1 292 ? 32.176 4.015 -43.811 1.00 81.31 292 MET A O 1
ATOM 2417 N N . LEU A 1 293 ? 30.944 5.119 -42.291 1.00 77.69 293 LEU A N 1
ATOM 2418 C CA . LEU A 1 293 ? 31.801 6.307 -42.234 1.00 77.69 293 LEU A CA 1
ATOM 2419 C C . LEU A 1 293 ? 33.196 5.972 -41.700 1.00 77.69 293 LEU A C 1
ATOM 2421 O O . LEU A 1 293 ? 34.195 6.390 -42.284 1.00 77.69 293 LEU A O 1
ATOM 2425 N N . LYS A 1 294 ? 33.283 5.144 -40.650 1.00 78.56 294 LYS A N 1
ATOM 2426 C CA . LYS A 1 294 ? 34.567 4.637 -40.149 1.00 78.56 294 LYS A CA 1
ATOM 2427 C C . LYS A 1 294 ? 35.325 3.868 -41.225 1.00 78.56 294 LYS A C 1
ATOM 2429 O O . LYS A 1 294 ? 36.525 4.053 -41.320 1.00 78.56 294 LYS A O 1
ATOM 2434 N N . ARG A 1 295 ? 34.660 3.054 -42.054 1.00 73.75 295 ARG A N 1
ATOM 2435 C CA . ARG A 1 295 ? 35.305 2.349 -43.181 1.00 73.75 295 ARG A CA 1
ATOM 2436 C C . ARG A 1 295 ? 35.688 3.287 -44.329 1.00 73.75 295 ARG A C 1
ATOM 2438 O O . ARG A 1 295 ? 36.738 3.096 -44.928 1.00 73.75 295 ARG A O 1
ATOM 2445 N N . ALA A 1 296 ? 34.871 4.294 -44.628 1.00 64.00 296 ALA A N 1
ATOM 2446 C CA . ALA A 1 296 ? 35.139 5.260 -45.693 1.00 64.00 296 ALA A CA 1
ATOM 2447 C C . ALA A 1 296 ? 36.333 6.173 -45.367 1.00 64.00 296 ALA A C 1
ATOM 2449 O O . ALA A 1 296 ? 37.132 6.458 -46.252 1.00 64.00 296 ALA A O 1
ATOM 2450 N N . ASN A 1 297 ? 36.527 6.549 -44.097 1.00 56.53 297 ASN A N 1
ATOM 2451 C CA . ASN A 1 297 ? 37.699 7.324 -43.667 1.00 56.53 297 ASN A CA 1
ATOM 2452 C C . ASN A 1 297 ? 39.034 6.581 -43.854 1.00 56.53 297 ASN A C 1
ATOM 2454 O O . ASN A 1 297 ? 40.076 7.227 -43.890 1.00 56.53 297 ASN A O 1
ATOM 2458 N N . TRP A 1 298 ? 39.026 5.254 -44.021 1.00 51.69 298 TRP A N 1
ATOM 2459 C CA . TRP A 1 298 ? 40.236 4.497 -44.370 1.00 51.69 298 TRP A CA 1
ATOM 2460 C C . TRP A 1 298 ? 40.588 4.617 -45.862 1.00 51.69 298 TRP A C 1
ATOM 2462 O O . TRP A 1 298 ? 41.715 4.327 -46.240 1.00 51.69 298 TRP A O 1
ATOM 2472 N N . LEU A 1 299 ? 39.645 5.053 -46.706 1.00 48.72 299 LEU A N 1
ATOM 2473 C CA . LEU A 1 299 ? 39.813 5.193 -48.158 1.00 48.72 299 LEU A CA 1
ATOM 2474 C C . LEU A 1 299 ? 40.230 6.609 -48.597 1.00 48.72 299 LEU A C 1
ATOM 2476 O O . LEU A 1 299 ? 40.606 6.796 -49.748 1.00 48.72 299 LEU A O 1
ATOM 2480 N N . VAL A 1 300 ? 40.186 7.605 -47.702 1.00 46.59 300 VAL A N 1
ATOM 2481 C CA . VAL A 1 300 ? 40.480 9.021 -48.022 1.00 46.59 300 VAL A CA 1
ATOM 2482 C C . VAL A 1 300 ? 41.953 9.397 -47.775 1.00 46.59 300 VAL A C 1
ATOM 2484 O O . VAL A 1 300 ? 42.349 10.529 -48.018 1.00 46.59 300 VAL A O 1
ATOM 2487 N N . ILE A 1 301 ? 42.816 8.448 -47.390 1.00 48.28 301 ILE A N 1
ATOM 2488 C CA . ILE A 1 301 ? 44.275 8.666 -47.359 1.00 48.28 301 ILE A CA 1
ATOM 2489 C C . ILE A 1 301 ? 44.987 7.7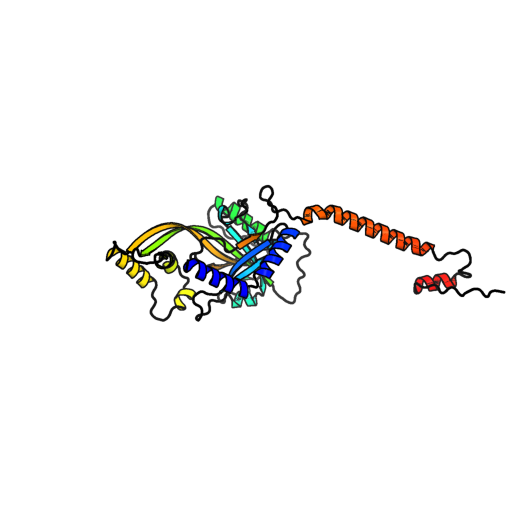44 -48.348 1.00 48.28 301 ILE A C 1
ATOM 2491 O O . ILE A 1 301 ? 45.954 7.056 -48.042 1.00 48.28 301 ILE A O 1
ATOM 2495 N N . SER A 1 302 ? 44.476 7.719 -49.570 1.00 45.91 302 SER A N 1
ATOM 2496 C CA . SER A 1 302 ? 45.249 7.311 -50.736 1.00 45.91 302 SER A CA 1
ATOM 2497 C C . SER A 1 302 ? 44.866 8.214 -51.905 1.00 45.91 302 SER A C 1
ATOM 2499 O O . SER A 1 302 ? 44.329 7.757 -52.910 1.00 45.91 302 SER A O 1
ATOM 2501 N N . GLU A 1 303 ? 45.090 9.523 -51.768 1.00 42.38 303 GLU A N 1
ATOM 2502 C CA . GLU A 1 303 ? 45.315 10.323 -52.972 1.00 42.38 303 GLU A CA 1
ATOM 2503 C C . GLU A 1 303 ? 46.565 9.753 -53.652 1.00 42.38 303 GLU A C 1
ATOM 2505 O O . GLU A 1 303 ? 47.631 9.658 -53.031 1.00 42.38 303 GLU A O 1
ATOM 2510 N N . GLU A 1 304 ? 46.411 9.313 -54.903 1.00 46.06 304 GLU A N 1
ATOM 2511 C CA . GLU A 1 304 ? 47.507 8.886 -55.770 1.00 46.06 304 GLU A CA 1
ATOM 2512 C C . GLU A 1 304 ? 48.560 10.006 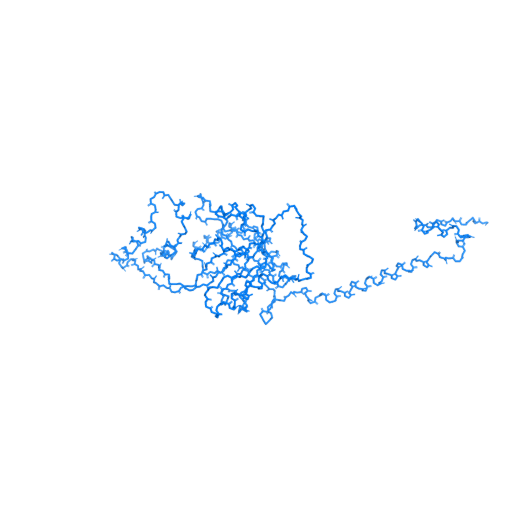-55.827 1.00 46.06 304 GLU A C 1
ATOM 2514 O O . GLU A 1 304 ? 48.415 10.984 -56.554 1.00 46.06 304 GLU A O 1
ATOM 2519 N N . GLY A 1 305 ? 49.607 9.883 -55.003 1.00 49.97 305 GLY A N 1
ATOM 2520 C CA . GLY A 1 305 ? 50.730 10.822 -54.952 1.00 49.97 305 GLY A CA 1
ATOM 2521 C C . GLY A 1 305 ? 51.190 11.271 -53.560 1.00 49.97 305 GLY A C 1
ATOM 2522 O O . GLY A 1 305 ? 52.273 11.842 -53.468 1.00 49.97 305 GLY A O 1
ATOM 2523 N N . ALA A 1 306 ? 50.441 11.015 -52.478 1.00 50.19 306 ALA A N 1
ATOM 2524 C CA . ALA A 1 306 ? 50.776 11.559 -51.148 1.00 50.19 306 ALA A CA 1
ATOM 2525 C C . ALA A 1 306 ? 51.641 10.650 -50.246 1.00 50.19 306 ALA A C 1
ATOM 2527 O O . ALA A 1 306 ? 52.122 11.106 -49.210 1.00 50.19 306 ALA A O 1
ATOM 2528 N N . LEU A 1 307 ? 51.856 9.385 -50.616 1.00 53.97 307 LEU A N 1
ATOM 2529 C CA . LEU A 1 307 ? 52.685 8.437 -49.863 1.00 53.97 307 LEU A CA 1
ATOM 2530 C C . LEU A 1 307 ? 53.787 7.918 -50.788 1.00 53.97 307 LEU A C 1
ATOM 2532 O O . LEU A 1 307 ? 53.538 7.086 -51.659 1.00 53.97 307 LEU A O 1
ATOM 2536 N N . SER A 1 308 ? 54.996 8.466 -50.648 1.00 52.34 308 SER A N 1
ATOM 2537 C CA . SER A 1 308 ? 56.128 8.136 -51.522 1.00 52.34 308 SER A CA 1
ATOM 2538 C C . SER A 1 308 ? 56.864 6.855 -51.118 1.00 52.34 308 SER A C 1
ATOM 2540 O O . SER A 1 308 ? 57.620 6.321 -51.927 1.00 52.34 308 SER A O 1
ATOM 2542 N N . ASP A 1 309 ? 56.656 6.342 -49.900 1.00 56.03 309 ASP A N 1
ATOM 2543 C CA . ASP A 1 309 ? 57.260 5.095 -49.431 1.00 56.03 309 ASP A CA 1
ATOM 2544 C C . ASP A 1 309 ? 56.400 4.347 -48.388 1.00 56.03 309 ASP A C 1
ATOM 2546 O O . ASP A 1 309 ? 55.489 4.893 -47.765 1.00 56.03 309 ASP A O 1
ATOM 2550 N N . GLY A 1 310 ? 56.672 3.047 -48.212 1.00 53.69 310 GLY A N 1
ATOM 2551 C CA . GLY A 1 310 ? 55.928 2.171 -47.295 1.00 53.69 310 GLY A CA 1
ATOM 2552 C C . GLY A 1 310 ? 56.135 2.474 -45.804 1.00 53.69 310 GLY A C 1
ATOM 2553 O O . GLY A 1 310 ? 55.449 1.891 -44.965 1.00 53.69 310 GLY A O 1
ATOM 2554 N N . THR A 1 311 ? 57.051 3.380 -45.453 1.00 59.66 311 THR A N 1
ATOM 2555 C CA . THR A 1 311 ? 57.331 3.775 -44.065 1.00 59.66 311 THR A CA 1
ATOM 2556 C C . THR A 1 311 ? 56.307 4.763 -43.507 1.00 59.66 311 THR A C 1
ATOM 2558 O O . THR A 1 311 ? 56.026 4.727 -42.305 1.00 59.66 311 THR A O 1
ATOM 2561 N N . ASP A 1 312 ? 55.686 5.581 -44.358 1.00 56.97 312 ASP A N 1
ATOM 2562 C CA . ASP A 1 312 ? 54.643 6.526 -43.943 1.00 56.97 312 ASP A CA 1
ATOM 2563 C C . ASP A 1 312 ? 53.315 5.827 -43.596 1.00 56.97 312 ASP A C 1
ATOM 2565 O O . ASP A 1 312 ? 52.621 6.231 -42.660 1.00 56.97 312 ASP A O 1
ATOM 2569 N N . MET A 1 313 ? 53.006 4.702 -44.253 1.00 56.28 313 MET A N 1
ATOM 2570 C CA . MET A 1 313 ? 51.857 3.853 -43.902 1.00 56.28 313 MET A CA 1
ATOM 2571 C C . MET A 1 313 ? 51.988 3.218 -42.510 1.00 56.28 313 MET A C 1
ATOM 2573 O O . MET A 1 313 ? 51.003 3.143 -41.773 1.00 56.28 313 MET A O 1
ATOM 2577 N N . GLN A 1 314 ? 53.193 2.777 -42.133 1.00 55.62 314 GLN A N 1
ATOM 2578 C CA . GLN A 1 314 ? 53.433 2.135 -40.837 1.00 55.62 314 GLN A CA 1
ATOM 2579 C C . GLN A 1 314 ? 53.260 3.139 -39.681 1.00 55.62 314 GLN A C 1
ATOM 2581 O O . GLN A 1 314 ? 52.611 2.837 -38.685 1.00 55.62 314 GLN A O 1
ATOM 2586 N N . LYS A 1 315 ? 53.749 4.379 -39.841 1.00 54.66 315 LYS A N 1
ATOM 2587 C CA . LYS A 1 315 ? 53.561 5.457 -38.848 1.00 54.66 315 LYS A CA 1
ATOM 2588 C C . LYS A 1 315 ? 52.107 5.914 -38.715 1.00 54.66 315 LYS A C 1
ATOM 2590 O O . LYS A 1 315 ? 51.689 6.293 -37.619 1.00 54.66 315 LYS A O 1
ATOM 2595 N N . ALA A 1 316 ? 51.339 5.876 -39.801 1.00 55.09 316 ALA A N 1
ATOM 2596 C CA . ALA A 1 316 ? 49.920 6.213 -39.786 1.00 55.09 316 ALA A CA 1
ATOM 2597 C C . ALA A 1 316 ? 49.083 5.193 -38.998 1.00 55.09 316 ALA A C 1
ATOM 2599 O O . ALA A 1 316 ? 48.182 5.591 -38.260 1.00 55.09 316 ALA A O 1
ATOM 2600 N N . GLN A 1 317 ? 49.412 3.899 -39.105 1.00 54.94 317 GLN A N 1
ATOM 2601 C CA . GLN A 1 317 ? 48.770 2.845 -38.309 1.00 54.94 317 GLN A CA 1
ATOM 2602 C C . GLN A 1 317 ? 49.014 3.013 -36.806 1.00 54.94 317 GLN A C 1
ATOM 2604 O O . GLN A 1 317 ? 48.098 2.786 -36.019 1.00 54.94 317 GLN A O 1
ATOM 2609 N N . ASP A 1 318 ? 50.208 3.462 -36.417 1.00 52.94 318 ASP A N 1
ATOM 2610 C CA . ASP A 1 318 ? 50.580 3.585 -35.005 1.00 52.94 318 ASP A CA 1
ATOM 2611 C C . ASP A 1 318 ? 50.073 4.882 -34.344 1.00 52.94 318 ASP A C 1
ATOM 2613 O O . ASP A 1 318 ? 49.900 4.926 -33.127 1.00 52.94 318 ASP A O 1
ATOM 2617 N N . THR A 1 319 ? 49.837 5.954 -35.114 1.00 55.53 319 THR A N 1
ATOM 2618 C CA . THR A 1 319 ? 49.562 7.299 -34.554 1.00 55.53 319 THR A CA 1
ATOM 2619 C C . THR A 1 319 ? 48.242 7.938 -34.987 1.00 55.53 319 THR A C 1
ATOM 2621 O O . THR A 1 319 ? 47.824 8.926 -34.383 1.00 55.53 319 THR A O 1
ATOM 2624 N N . GLY A 1 320 ? 47.565 7.403 -36.007 1.00 46.97 320 GLY A N 1
ATOM 2625 C CA . GLY A 1 320 ? 46.264 7.892 -36.476 1.00 46.97 320 GLY A CA 1
ATOM 2626 C C . GLY A 1 320 ? 46.277 9.239 -37.215 1.00 46.97 320 GLY A C 1
ATOM 2627 O O . GLY A 1 320 ? 45.210 9.712 -37.592 1.00 46.97 320 GLY A O 1
ATOM 2628 N N . ASN A 1 321 ? 47.444 9.850 -37.452 1.00 48.06 321 ASN A N 1
ATOM 2629 C CA . ASN A 1 321 ? 47.586 11.112 -38.185 1.00 48.06 321 ASN A CA 1
ATOM 2630 C C . ASN A 1 321 ? 48.624 10.985 -39.308 1.00 48.06 321 ASN A C 1
ATOM 2632 O O . ASN A 1 321 ? 49.705 10.438 -39.101 1.00 48.06 321 ASN A O 1
ATOM 2636 N N . ILE A 1 322 ? 48.322 11.558 -40.478 1.00 53.34 322 ILE A N 1
ATOM 2637 C CA . ILE A 1 322 ? 49.271 11.717 -41.588 1.00 53.34 322 ILE A CA 1
ATOM 2638 C C . ILE A 1 322 ? 49.488 13.212 -41.817 1.00 53.34 322 ILE A C 1
ATOM 2640 O O . ILE A 1 322 ? 48.548 13.951 -42.105 1.00 53.34 322 ILE A O 1
ATOM 2644 N N . THR A 1 323 ? 50.735 13.664 -41.692 1.00 48.44 323 THR A N 1
ATOM 2645 C CA . THR A 1 323 ? 51.119 15.051 -41.976 1.00 48.44 323 THR A CA 1
ATOM 2646 C C . THR A 1 323 ? 51.646 15.133 -43.404 1.00 48.44 323 THR A C 1
ATOM 2648 O O . THR A 1 323 ? 52.795 14.781 -43.663 1.00 48.44 323 THR A O 1
ATOM 2651 N N . VAL A 1 324 ? 50.822 15.605 -44.338 1.00 50.19 324 VAL A N 1
ATOM 2652 C CA . VAL A 1 324 ? 51.256 15.831 -45.724 1.00 50.19 324 VAL A CA 1
ATOM 2653 C C . VAL A 1 324 ? 52.086 17.116 -45.773 1.00 50.19 324 VAL A C 1
ATOM 2655 O O . VAL A 1 324 ? 51.619 18.183 -45.370 1.00 50.19 324 VAL A O 1
ATOM 2658 N N . LYS A 1 325 ? 53.339 17.035 -46.237 1.00 48.44 325 LYS A N 1
ATOM 2659 C CA . LYS A 1 325 ? 54.154 18.237 -46.469 1.00 48.44 325 LYS A CA 1
ATOM 2660 C C . LYS A 1 325 ? 53.611 18.983 -47.695 1.00 48.44 325 LYS A C 1
ATOM 2662 O O . LYS A 1 325 ? 53.450 18.349 -48.736 1.00 48.44 325 LYS A O 1
ATOM 2667 N N . PRO A 1 326 ? 53.381 20.307 -47.625 1.00 41.78 326 PRO A N 1
ATOM 2668 C CA . PRO A 1 326 ? 52.996 21.066 -48.805 1.00 41.78 326 PRO A CA 1
ATOM 2669 C C . PRO A 1 326 ? 54.142 21.016 -49.818 1.00 41.78 326 PRO A C 1
ATOM 2671 O O . PRO A 1 326 ? 55.287 21.334 -49.481 1.00 41.78 326 PRO A O 1
ATOM 2674 N N . GLY A 1 327 ? 53.836 20.587 -51.043 1.00 42.41 327 GLY A N 1
ATOM 2675 C CA . GLY A 1 327 ? 54.790 20.565 -52.145 1.00 42.41 327 GLY A CA 1
ATOM 2676 C C . GLY A 1 327 ? 55.354 21.961 -52.397 1.00 42.41 327 GLY A C 1
ATOM 2677 O O . GLY A 1 327 ? 54.608 22.937 -52.472 1.00 42.41 327 GLY A O 1
ATOM 2678 N N . MET A 1 328 ? 56.680 22.054 -52.506 1.00 41.69 328 MET A N 1
ATOM 2679 C CA . MET A 1 328 ? 57.353 23.269 -52.954 1.00 41.69 328 MET A CA 1
ATOM 2680 C C . MET A 1 328 ? 56.885 23.592 -54.375 1.00 41.69 328 MET A C 1
ATOM 2682 O O . MET A 1 328 ? 57.169 22.848 -55.311 1.00 41.69 328 MET A O 1
ATOM 2686 N N . SER A 1 329 ? 56.152 24.694 -54.520 1.00 37.97 329 SER A N 1
ATOM 2687 C CA . SER A 1 329 ? 55.875 25.323 -55.808 1.00 37.97 329 SER A CA 1
ATOM 2688 C C . SER A 1 329 ? 57.200 25.764 -56.437 1.00 37.97 329 SER A C 1
ATOM 2690 O O . SER A 1 329 ? 57.902 26.587 -55.842 1.00 37.97 329 SER A O 1
ATOM 2692 N N . GLY A 1 330 ? 57.547 25.173 -57.583 1.00 39.56 330 GLY A N 1
ATOM 2693 C CA . GLY A 1 330 ? 58.677 25.587 -58.422 1.00 39.56 330 GLY A CA 1
ATOM 2694 C C . GLY A 1 330 ? 58.398 26.861 -59.201 1.00 39.56 330 GLY A C 1
ATOM 2695 O O . GLY A 1 330 ? 57.205 27.134 -59.471 1.00 39.56 330 GLY A O 1
#

Sequence (330 aa):
QLESEVSTLLLKYHNKQDDLDFLQSDMFFHGNNAGEAWAESYFSDWEPRKPWGTIQTRIRHPRNVYLDPNSREYNINKDARFVFVWDYMDINVIVAENPTVSPTLFDYPSDERMPKSQSDSDRDAYGEAIAQARGSFPSSDPAPFYDSAFAKVKRIRMYEKYRKKVTYLFDETAEDVVTAFIDLTMLEELPPFIQEQFPDGYNFTDIIADAKQLAKAAPKNYSIIEKLEDRIASHYISGRHEFEYIPDIGINFFPVYRYTPFLIDGQPVSYTELFKHPQKEINSMHSKLESMLKRANWLVISEEGALSDGTDMQKAQDTGNITVKPGMSG

Radius of gyration: 31.57 Å; chains: 1; bounding box: 89×54×92 Å

InterPro domains:
  IPR032427 Phage P22-like portal protein [PF16510] (5-311)

pLDDT: mean 74.8, std 18.62, range [34.97, 96.88]

Organism: NCBI:txid412755

Secondary structure (DSSP, 8-state):
-HHHHHHHHHHHHHHHHTTHHHHHHHHHHHHHHHS-EEEEEEEE---TT-TT-EEEEEEE-GGGEEE-TT--SSSTTTT-SEEEEEEEEEHHHHHHH-TTS-GGGGS--SSPPPPP-S-HHHHHHHHHHHHHHTT---TTS------TT--EEEEEEEEEEEEEEEEEEEETT-SSHHHHEEEHHHHHH--HHHHTTS-TT--HHHHHHHHHHHHHH-TTTEEEEEEEEEEEEEEEEETTEEEEEE---S--S-SEEEE-SEEETTEEE-TTHHHHHHHHHHHHHHHHHHHHHHHHTTTSS--TTS--SHHHHHHHHHHS---PPPP---